Protein AF-A0A1A8WHI7-F1 (afdb_monomer)

Mean predicted aligned error: 16.62 Å

Secondary structure (DSSP, 8-state):
-HHHH--STTHHHHHHHHHHHHHHHHHHSHHHHHHHHHHHHHHHHHHHHHHHT-TT-TTTT---EEEEETHHHHHHHHHHH---SS----------SS---EEEEES--HHHHHHHH-THHHHH-PPPPTT-EEEEE--TT-TT---SHHHH-TT-S-PPPPPPPPBTTTTB---THHHHHHHHHHHHHHHHHHHHHHHHHHHHHHHHH-S--------SSHHHHHHHHHHHHHHHHHHHHHHHHHHHHHHHHHHHHHHTTS--

pLDDT: mean 72.86, std 22.66, range [24.12, 97.88]

Radius of gyration: 26.94 Å; Cα contacts (8 Å, |Δi|>4): 221; chains: 1; bounding box: 76×44×69 Å

Organism: NCBI:txid864141

Solvent-accessible surface area (backbone atoms only — not comparable to full-atom values): 15496 Å² total; per-residue (Å²): 111,72,83,78,74,54,60,79,80,62,40,67,60,51,46,51,49,46,69,60,49,40,60,52,51,45,48,49,35,42,74,48,22,53,53,52,50,54,50,52,51,51,51,51,43,52,51,52,51,51,46,44,66,37,90,84,50,79,42,58,85,55,84,35,73,48,76,14,56,32,69,44,24,39,53,52,46,24,46,73,67,63,47,72,60,52,63,64,95,72,87,81,76,60,80,69,90,61,78,60,40,31,38,40,25,34,38,21,40,39,42,61,35,36,55,71,63,38,55,64,26,59,72,75,32,48,81,75,68,86,78,45,50,78,42,87,46,67,53,97,82,43,92,56,34,51,77,53,60,60,35,48,41,43,87,54,89,84,70,78,79,84,82,84,76,58,32,86,90,74,74,38,81,71,70,61,57,67,60,47,49,52,48,50,49,47,51,50,50,50,53,47,51,49,50,50,50,50,50,53,47,45,60,52,46,53,68,64,62,68,80,67,85,87,85,87,88,84,92,82,66,67,71,63,56,56,51,53,53,54,51,53,53,48,53,51,51,53,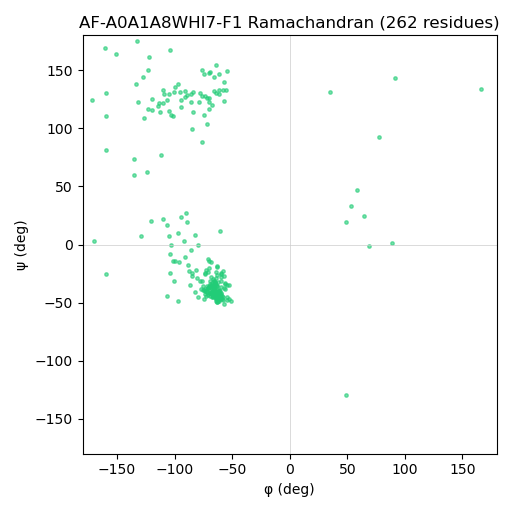50,54,48,51,52,55,49,51,50,51,55,50,51,52,54,51,50,59,60,62,63,73,74,76,78,136

InterPro domains:
  IPR004177 DDHD domain [PF02862] (96-218)
  IPR004177 DDHD domain [PS51043] (96-264)
  IPR004177 DDHD domain [SM01127] (96-257)
  IPR029058 Alpha/Beta hydrolase fold [SSF53474] (23-182)
  IPR058055 PA-PLA1 [PTHR23509] (4-214)

Nearest PDB structures (foldseek):
  3jx9-assembly1_B  TM=2.051E-01  e=1.389E+00  Exiguobacterium sibiricum 255-15

Foldseek 3Di:
DLVVPDDPVCSVVVVVCCVPVVVVVQLQPAVSVVVVLVVVLVVQQVVLVCQCPPPVNVCVPPAAEAEAEECRLQSVCCQVVVDDLHDYPDNDHHDRPDDHQEYEYELYLNQVSCCVPPVVLLPVADDDDPRYHYHQHYDPPSPRGDDRVCSRCVPDPDDDDDDQQADPPPSHRPPCCVVVVVVVVVVVVVVVVVVVVVVVVCVVVCVVVPPDDDDDDDDDDVVVVVVVVVVVVVVVVVVVVVVVVVVVVVVVVVVVVVVVPPDD

Structure (mmCIF, N/CA/C/O backbone):
data_AF-A0A1A8WHI7-F1
#
_entry.id   AF-A0A1A8WHI7-F1
#
loop_
_atom_site.group_PDB
_atom_site.id
_atom_site.type_symbol
_atom_site.label_atom_id
_atom_site.label_alt_id
_atom_site.label_comp_id
_atom_site.label_asym_id
_atom_site.label_entity_id
_atom_site.label_seq_id
_atom_site.pdbx_PDB_ins_code
_atom_site.Cartn_x
_atom_site.Cartn_y
_atom_site.Cartn_z
_atom_site.occupancy
_atom_site.B_iso_or_equiv
_atom_site.auth_seq_id
_atom_site.auth_comp_id
_atom_site.auth_asym_id
_atom_site.auth_atom_id
_atom_site.pdbx_PDB_model_num
ATOM 1 N N . VAL A 1 1 ? 19.023 20.499 5.357 1.00 54.59 1 VAL A N 1
ATOM 2 C CA . VAL A 1 1 ? 20.331 19.830 5.145 1.00 54.59 1 VAL A CA 1
ATOM 3 C C . VAL A 1 1 ? 20.659 19.698 3.660 1.00 54.59 1 VAL A C 1
ATOM 5 O O . VAL A 1 1 ? 21.638 20.299 3.253 1.00 54.59 1 VAL A O 1
ATOM 8 N N . PHE A 1 2 ? 19.822 19.058 2.831 1.00 48.16 2 PHE A N 1
ATOM 9 C CA . PHE A 1 2 ? 20.085 18.848 1.390 1.00 48.16 2 PHE A CA 1
ATOM 10 C C . PHE A 1 2 ? 20.397 20.106 0.554 1.00 48.16 2 PHE A C 1
ATOM 12 O O . PHE A 1 2 ? 21.267 20.061 -0.308 1.00 48.16 2 PHE A O 1
ATOM 19 N N . ASN A 1 3 ? 19.784 21.256 0.853 1.00 53.19 3 ASN A N 1
ATOM 20 C CA . ASN A 1 3 ? 20.113 22.520 0.172 1.00 53.19 3 ASN A CA 1
ATOM 21 C C . ASN A 1 3 ? 21.515 23.064 0.509 1.00 53.19 3 ASN A C 1
ATOM 23 O O . ASN A 1 3 ? 21.995 23.943 -0.189 1.00 53.19 3 ASN A O 1
ATOM 27 N N . ARG A 1 4 ? 22.166 22.569 1.572 1.00 55.44 4 ARG A N 1
ATOM 28 C CA . ARG A 1 4 ? 23.510 23.002 1.999 1.00 55.44 4 ARG A CA 1
ATOM 29 C C . ARG A 1 4 ? 24.637 22.095 1.492 1.00 55.44 4 ARG A C 1
ATOM 31 O O . ARG A 1 4 ? 25.788 22.492 1.562 1.00 55.44 4 ARG A O 1
ATOM 38 N N . ILE A 1 5 ? 24.309 20.895 1.008 1.00 64.12 5 ILE A N 1
ATOM 39 C CA . ILE A 1 5 ? 25.267 19.913 0.460 1.00 64.12 5 ILE A CA 1
ATOM 40 C C . ILE A 1 5 ? 25.242 19.846 -1.072 1.00 64.12 5 ILE A C 1
ATOM 42 O O . ILE A 1 5 ? 26.096 19.203 -1.672 1.00 64.12 5 ILE A O 1
ATOM 46 N N . ASN A 1 6 ? 24.285 20.511 -1.723 1.00 52.25 6 ASN A N 1
ATOM 47 C CA . ASN A 1 6 ? 24.230 20.575 -3.178 1.00 52.25 6 ASN A CA 1
ATOM 48 C C . ASN A 1 6 ? 25.106 21.713 -3.711 1.00 52.25 6 ASN A C 1
ATOM 50 O O . ASN A 1 6 ? 24.865 22.878 -3.413 1.00 52.25 6 ASN A O 1
ATOM 54 N N . ILE A 1 7 ? 26.063 21.372 -4.575 1.00 59.53 7 ILE A N 1
ATOM 55 C CA . ILE A 1 7 ? 26.687 22.336 -5.488 1.00 59.53 7 ILE A CA 1
ATOM 56 C C . ILE A 1 7 ? 25.662 22.773 -6.553 1.00 59.53 7 ILE A C 1
ATOM 58 O O . ILE A 1 7 ? 24.788 21.987 -6.933 1.00 59.53 7 ILE A O 1
ATOM 62 N N . ASN A 1 8 ? 25.755 24.015 -7.037 1.00 61.31 8 ASN A N 1
ATOM 63 C CA . ASN A 1 8 ? 24.739 24.629 -7.910 1.00 61.31 8 ASN A CA 1
ATOM 64 C C . ASN A 1 8 ? 24.577 23.919 -9.271 1.00 61.31 8 ASN A C 1
ATOM 66 O O . ASN A 1 8 ? 23.503 23.940 -9.870 1.00 61.31 8 ASN A O 1
ATOM 70 N N . THR A 1 9 ? 25.618 23.243 -9.754 1.00 60.25 9 THR A N 1
ATOM 71 C CA . THR A 1 9 ? 25.630 22.566 -11.057 1.00 60.25 9 THR A CA 1
ATOM 72 C C . THR A 1 9 ? 24.715 21.340 -11.059 1.00 60.25 9 THR A C 1
ATOM 74 O O . THR A 1 9 ? 25.000 20.390 -10.342 1.00 60.25 9 THR A O 1
ATOM 77 N N . MET A 1 10 ? 23.649 21.305 -11.868 1.00 63.31 10 MET A N 1
ATOM 78 C CA . MET A 1 10 ? 22.612 20.245 -11.861 1.00 63.31 10 MET A CA 1
ATOM 79 C C . MET A 1 10 ? 21.787 20.151 -10.560 1.00 63.31 10 MET A C 1
ATOM 81 O O . MET A 1 10 ? 21.245 19.089 -10.241 1.00 63.31 10 MET A O 1
ATOM 85 N N . ALA A 1 11 ? 21.678 21.240 -9.792 1.00 66.12 11 ALA A N 1
ATOM 86 C CA . ALA A 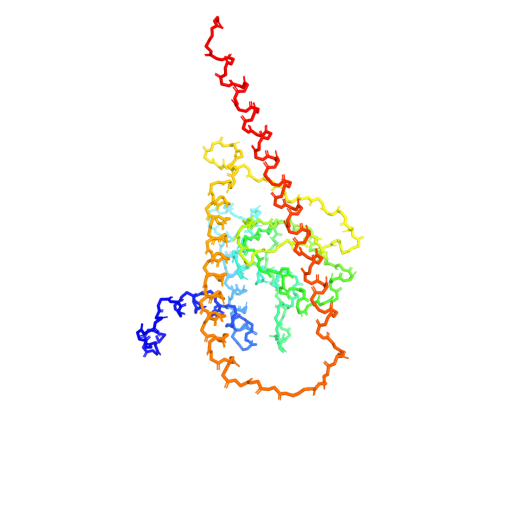1 11 ? 20.914 21.247 -8.543 1.00 66.12 11 ALA A CA 1
ATOM 87 C C . ALA A 1 11 ? 19.441 20.841 -8.741 1.00 66.12 11 ALA A C 1
ATOM 89 O O . ALA A 1 11 ? 18.905 20.106 -7.918 1.00 66.12 11 ALA A O 1
ATOM 90 N N . GLU A 1 12 ? 18.804 21.245 -9.844 1.00 60.31 12 GLU A N 1
ATOM 91 C CA . GLU A 1 12 ? 17.411 20.886 -10.154 1.00 60.31 12 GLU A CA 1
ATOM 92 C C . GLU A 1 12 ? 17.245 19.400 -10.484 1.00 60.31 12 GLU A C 1
ATOM 94 O O . GLU A 1 12 ? 16.367 18.742 -9.930 1.00 60.31 12 GLU A O 1
ATOM 99 N N . THR A 1 13 ? 18.134 18.831 -11.301 1.00 59.56 13 THR A N 1
ATOM 100 C CA . THR A 1 13 ? 18.126 17.396 -11.614 1.00 59.56 13 THR A CA 1
ATOM 101 C C . THR A 1 13 ? 18.393 16.555 -10.367 1.00 59.56 13 THR A C 1
ATOM 103 O O . THR A 1 13 ? 17.664 15.600 -10.108 1.00 59.56 13 THR A O 1
ATOM 106 N N . ARG A 1 14 ? 19.375 16.933 -9.533 1.00 65.88 14 ARG A N 1
ATOM 107 C CA . ARG A 1 14 ? 19.614 16.262 -8.243 1.00 65.88 14 ARG A CA 1
ATOM 108 C C . ARG A 1 14 ? 18.448 16.427 -7.286 1.00 65.88 14 ARG A C 1
ATOM 110 O O . ARG A 1 14 ? 18.154 15.503 -6.541 1.00 65.88 14 ARG A O 1
ATOM 117 N N . LYS A 1 15 ? 17.769 17.572 -7.301 1.00 61.69 15 LYS A N 1
ATOM 118 C CA . LYS A 1 15 ? 16.565 17.785 -6.502 1.00 61.69 15 LYS A CA 1
ATOM 119 C C . LYS A 1 15 ? 15.447 16.845 -6.946 1.00 61.69 15 LYS A C 1
ATOM 121 O O . LYS A 1 15 ? 14.849 16.231 -6.080 1.00 61.69 15 LYS A O 1
ATOM 126 N N . ILE A 1 16 ? 15.214 16.662 -8.247 1.00 60.28 16 ILE A N 1
ATOM 127 C CA . ILE A 1 16 ? 14.216 15.709 -8.766 1.00 60.28 16 ILE A CA 1
ATOM 128 C C . ILE A 1 16 ? 14.587 14.270 -8.385 1.00 60.28 16 ILE A C 1
ATOM 130 O O . ILE A 1 16 ? 13.771 13.568 -7.797 1.00 60.28 16 ILE A O 1
ATOM 134 N N . VAL A 1 17 ? 15.834 13.852 -8.630 1.00 61.03 17 VAL A N 1
ATOM 135 C CA . VAL A 1 17 ? 16.303 12.504 -8.265 1.00 61.03 17 VAL A CA 1
ATOM 136 C C . VAL A 1 17 ? 16.197 12.278 -6.756 1.00 61.03 17 VAL A C 1
ATOM 138 O O . VAL A 1 17 ? 15.692 11.246 -6.336 1.00 61.03 17 VAL A O 1
ATOM 141 N N . ASN A 1 18 ? 16.588 13.245 -5.928 1.00 60.81 18 ASN A N 1
ATOM 142 C CA . ASN A 1 18 ? 16.479 13.124 -4.474 1.00 60.81 18 ASN A CA 1
ATOM 143 C C . ASN A 1 18 ? 15.025 13.147 -3.986 1.00 60.81 18 ASN A C 1
ATOM 145 O O . ASN A 1 18 ? 14.715 12.445 -3.032 1.00 60.81 18 ASN A O 1
ATOM 149 N N . LEU A 1 19 ? 14.141 13.922 -4.621 1.00 60.66 19 LEU A N 1
ATOM 150 C CA . LEU A 1 19 ? 12.718 13.970 -4.270 1.00 60.66 19 LEU A CA 1
ATOM 151 C C . LEU A 1 19 ? 11.989 12.670 -4.627 1.00 60.66 19 LEU A C 1
ATOM 153 O O . LEU A 1 19 ? 11.039 12.319 -3.947 1.00 60.66 19 LEU A O 1
ATOM 157 N N . SER A 1 20 ? 12.403 11.962 -5.682 1.00 60.28 20 SER A N 1
ATOM 158 C CA . SER A 1 20 ? 11.737 10.724 -6.119 1.00 60.28 20 SER A CA 1
ATOM 159 C C . SER A 1 20 ? 12.425 9.459 -5.599 1.00 60.28 20 SER A C 1
ATOM 161 O O . SER A 1 20 ? 11.773 8.565 -5.068 1.00 60.28 20 SER A O 1
ATOM 163 N N . ALA A 1 21 ? 13.748 9.365 -5.741 1.00 67.00 21 ALA A N 1
ATOM 164 C CA . ALA A 1 21 ? 14.521 8.194 -5.334 1.00 67.00 21 ALA A CA 1
ATOM 165 C C . ALA A 1 21 ? 14.895 8.226 -3.847 1.00 67.00 21 ALA A C 1
ATOM 167 O O . ALA A 1 21 ? 15.051 7.167 -3.244 1.00 67.00 21 ALA A O 1
ATOM 168 N N . GLY A 1 22 ? 15.017 9.412 -3.240 1.00 74.94 22 GLY A N 1
ATOM 169 C CA . GLY A 1 22 ? 15.384 9.547 -1.828 1.00 74.94 22 GLY A CA 1
ATOM 170 C C . GLY A 1 22 ? 14.372 8.894 -0.890 1.00 74.94 22 GLY A C 1
ATOM 171 O O . GLY A 1 22 ? 14.775 8.188 0.031 1.00 74.94 22 GLY A O 1
ATOM 172 N N . ASP A 1 23 ? 13.076 9.046 -1.165 1.00 80.00 23 ASP A N 1
ATOM 173 C CA . ASP A 1 23 ? 12.011 8.426 -0.368 1.00 80.00 23 ASP A CA 1
ATOM 174 C C . ASP A 1 23 ? 12.078 6.894 -0.428 1.00 80.00 23 ASP A C 1
ATOM 176 O O . ASP A 1 23 ? 12.005 6.222 0.603 1.00 80.00 23 ASP A O 1
ATOM 180 N N . ILE A 1 24 ? 12.297 6.339 -1.625 1.00 83.00 24 ILE A N 1
ATOM 181 C CA . ILE A 1 24 ? 12.459 4.895 -1.831 1.00 83.00 24 ILE A CA 1
ATOM 182 C C . ILE A 1 24 ? 13.712 4.397 -1.107 1.00 83.00 24 ILE A C 1
ATOM 184 O O . ILE A 1 24 ? 13.637 3.425 -0.364 1.00 83.00 24 ILE A O 1
ATOM 188 N N . ILE A 1 25 ? 14.854 5.071 -1.269 1.00 83.81 25 ILE A N 1
ATOM 189 C CA . ILE A 1 25 ? 16.113 4.682 -0.617 1.00 83.81 25 ILE A CA 1
ATOM 190 C C . ILE A 1 25 ? 15.959 4.696 0.909 1.00 83.81 25 ILE A C 1
ATOM 192 O O . ILE A 1 25 ? 16.350 3.735 1.572 1.00 83.81 25 ILE A O 1
ATOM 196 N N . CYS A 1 26 ? 15.357 5.747 1.470 1.00 85.44 26 CYS A N 1
ATOM 197 C CA . CYS A 1 26 ? 15.104 5.849 2.907 1.00 85.44 26 CYS A CA 1
ATOM 198 C C . CYS A 1 26 ? 14.189 4.727 3.409 1.00 85.44 26 CYS A C 1
ATOM 200 O O . CYS A 1 26 ? 14.457 4.142 4.454 1.00 85.44 26 CYS A O 1
ATOM 202 N N . PHE A 1 27 ? 13.132 4.399 2.669 1.00 89.56 27 PHE A N 1
ATOM 203 C CA . PHE A 1 27 ? 12.231 3.310 3.035 1.00 89.56 27 PHE A CA 1
ATOM 204 C C . PHE A 1 27 ? 12.884 1.929 2.936 1.00 89.56 27 PHE A C 1
ATOM 206 O O . PHE A 1 27 ? 12.687 1.091 3.814 1.00 89.56 27 PHE A O 1
ATOM 213 N N . LEU A 1 28 ? 13.670 1.682 1.888 1.00 88.75 28 LEU A N 1
ATOM 214 C CA . LEU A 1 28 ? 14.349 0.402 1.687 1.00 88.75 28 LEU A CA 1
ATOM 215 C C . LEU A 1 28 ? 15.515 0.195 2.661 1.00 88.75 28 LEU A C 1
ATOM 217 O O . LEU A 1 28 ? 15.898 -0.945 2.918 1.00 88.75 28 LEU A O 1
ATOM 221 N N . HIS A 1 29 ? 16.070 1.269 3.228 1.00 89.81 29 HIS A N 1
ATOM 222 C CA . HIS A 1 29 ? 17.116 1.175 4.238 1.00 89.81 29 HIS A CA 1
ATOM 223 C C . HIS A 1 29 ? 16.563 0.563 5.544 1.00 89.81 29 HIS A C 1
ATOM 225 O O . HIS A 1 29 ? 15.716 1.196 6.178 1.00 89.81 29 HIS A O 1
ATOM 231 N N . PRO A 1 30 ? 17.080 -0.580 6.046 1.00 88.94 30 PRO A N 1
ATOM 232 C CA . PRO A 1 30 ? 16.452 -1.348 7.134 1.00 88.94 30 PRO A CA 1
ATOM 233 C C . PRO A 1 30 ? 16.097 -0.523 8.378 1.00 88.94 30 PRO A C 1
ATOM 235 O O . PRO A 1 30 ? 14.955 -0.523 8.831 1.00 88.94 30 PRO A O 1
ATOM 238 N N . ARG A 1 31 ? 17.053 0.277 8.875 1.00 88.25 31 ARG A N 1
ATOM 239 C CA . ARG A 1 31 ? 16.864 1.120 10.069 1.00 88.25 31 ARG A CA 1
ATOM 240 C C . ARG A 1 31 ? 15.789 2.197 9.897 1.00 88.25 31 ARG A C 1
ATOM 242 O O . ARG A 1 31 ? 15.039 2.465 10.831 1.00 88.25 31 ARG A O 1
ATOM 249 N N . TYR A 1 32 ? 15.753 2.850 8.737 1.00 90.56 32 TYR A N 1
ATOM 250 C CA . TYR A 1 32 ? 14.829 3.955 8.487 1.00 90.56 32 TYR A CA 1
ATOM 251 C C . TYR A 1 32 ? 13.459 3.421 8.087 1.00 90.56 32 TYR A C 1
ATOM 253 O O . TYR A 1 32 ? 12.461 3.897 8.614 1.00 90.56 32 TYR A O 1
ATOM 261 N N . GLY A 1 33 ? 13.411 2.383 7.252 1.00 92.88 33 GLY A N 1
ATOM 262 C CA . GLY A 1 33 ? 12.187 1.675 6.904 1.00 92.88 33 GLY A CA 1
ATOM 263 C C . GLY A 1 33 ? 11.440 1.167 8.133 1.00 92.88 33 GLY A C 1
ATOM 264 O O . GLY A 1 33 ? 10.251 1.438 8.264 1.00 92.88 33 GLY A O 1
ATOM 265 N N . ASP A 1 34 ? 12.127 0.512 9.077 1.00 93.88 34 ASP A N 1
ATOM 266 C CA . ASP A 1 34 ? 11.488 0.006 10.302 1.00 93.88 34 ASP A CA 1
ATOM 267 C C . ASP A 1 34 ? 10.919 1.139 11.156 1.00 93.88 34 ASP A C 1
ATOM 269 O O . ASP A 1 34 ? 9.795 1.047 11.653 1.00 93.88 34 ASP A O 1
ATOM 273 N N . TYR A 1 35 ? 11.677 2.228 11.286 1.00 94.44 35 TYR A N 1
ATOM 274 C CA . TYR A 1 35 ? 11.231 3.416 12.001 1.00 94.44 35 TYR A CA 1
ATOM 275 C C . TYR A 1 35 ? 10.000 4.050 11.337 1.00 94.44 35 TYR A C 1
ATOM 277 O O . TYR A 1 35 ? 9.023 4.353 12.020 1.00 94.44 35 TYR A O 1
ATOM 285 N N . ILE A 1 36 ? 10.014 4.222 10.012 1.00 94.88 36 ILE A N 1
ATOM 286 C CA . ILE A 1 36 ? 8.894 4.791 9.248 1.00 94.88 36 ILE A CA 1
ATOM 287 C C . ILE A 1 36 ? 7.649 3.917 9.407 1.00 94.88 36 ILE A C 1
ATOM 289 O O . ILE A 1 36 ? 6.580 4.428 9.733 1.00 94.88 36 ILE A O 1
ATOM 293 N N . MET A 1 37 ? 7.790 2.603 9.234 1.00 96.31 37 MET A N 1
ATOM 294 C CA . MET A 1 37 ? 6.670 1.667 9.302 1.00 96.31 37 MET A CA 1
ATOM 295 C C . MET A 1 37 ? 6.040 1.598 10.692 1.00 96.31 37 MET A C 1
ATOM 297 O O . MET A 1 37 ? 4.816 1.565 10.802 1.00 96.31 37 MET A O 1
ATOM 301 N N . LEU A 1 38 ? 6.849 1.617 11.758 1.00 95.94 38 LEU A N 1
ATOM 302 C CA . LEU A 1 38 ? 6.343 1.631 13.131 1.00 95.94 38 LEU A CA 1
ATOM 303 C C . LEU A 1 38 ? 5.533 2.901 13.426 1.00 95.94 38 LEU A C 1
ATOM 305 O O . LEU A 1 38 ? 4.443 2.814 13.990 1.00 95.94 38 LEU A O 1
ATOM 309 N N . ASN A 1 39 ? 6.043 4.071 13.032 1.00 96.81 39 ASN A N 1
ATOM 310 C CA . ASN A 1 39 ? 5.331 5.333 13.239 1.00 96.81 39 ASN A CA 1
ATOM 311 C C . ASN A 1 39 ? 4.048 5.394 12.405 1.00 96.81 39 ASN A C 1
ATOM 313 O O . ASN A 1 39 ? 2.992 5.700 12.949 1.00 96.81 39 ASN A O 1
ATOM 317 N N . LEU A 1 40 ? 4.110 5.003 11.129 1.00 97.06 40 LEU A N 1
ATOM 318 C CA . LEU A 1 40 ? 2.935 4.952 10.259 1.00 97.06 40 LEU A CA 1
ATOM 319 C C . LEU A 1 40 ? 1.842 4.039 10.828 1.00 97.06 40 LEU A C 1
ATOM 321 O O . LEU A 1 40 ? 0.671 4.411 10.854 1.00 97.06 40 LEU A O 1
ATOM 325 N N . TYR A 1 41 ? 2.217 2.853 11.305 1.00 97.38 41 TYR A N 1
ATOM 326 C CA . TYR A 1 41 ? 1.294 1.926 11.953 1.00 97.38 41 TYR A CA 1
ATOM 327 C C . TYR A 1 41 ? 0.618 2.541 13.188 1.00 97.38 41 TYR A C 1
ATOM 329 O O . TYR A 1 41 ? -0.605 2.457 13.333 1.00 97.38 41 TYR A O 1
ATOM 337 N N . ASN A 1 42 ? 1.400 3.187 14.057 1.00 97.50 42 ASN A N 1
ATOM 338 C CA . ASN A 1 42 ? 0.882 3.839 15.258 1.00 97.50 42 ASN A CA 1
ATOM 339 C C . ASN A 1 42 ? -0.074 4.987 14.911 1.00 97.50 42 ASN A C 1
ATOM 341 O O . ASN A 1 42 ? -1.145 5.090 15.512 1.00 97.50 42 ASN A O 1
ATOM 345 N N . ASP A 1 43 ? 0.277 5.804 13.917 1.00 97.62 43 ASP A N 1
ATOM 346 C CA . ASP A 1 43 ? -0.548 6.921 13.458 1.00 97.62 43 ASP A CA 1
ATOM 347 C C . ASP A 1 43 ? -1.873 6.433 12.867 1.00 97.62 43 ASP A C 1
ATOM 349 O O . ASP A 1 43 ? -2.931 6.943 13.240 1.00 97.62 43 ASP A O 1
ATOM 353 N N . ILE A 1 44 ? -1.849 5.389 12.028 1.00 97.44 44 ILE A N 1
ATOM 354 C CA . ILE A 1 44 ? -3.072 4.779 11.485 1.00 97.44 44 ILE A CA 1
ATOM 355 C C . ILE A 1 44 ? -3.977 4.310 12.627 1.00 97.44 44 ILE A C 1
ATOM 357 O O . ILE A 1 44 ? -5.152 4.674 12.664 1.00 97.44 44 ILE A O 1
ATOM 361 N N . ASN A 1 45 ? -3.452 3.543 13.586 1.00 97.12 45 ASN A N 1
ATOM 362 C CA . ASN A 1 45 ? -4.255 3.041 14.702 1.00 97.12 45 ASN A CA 1
ATOM 363 C C . ASN A 1 45 ? -4.829 4.172 15.565 1.00 97.12 45 ASN A C 1
ATOM 365 O O . ASN A 1 45 ? -6.006 4.122 15.925 1.00 97.12 45 ASN A O 1
ATOM 369 N N . LYS A 1 46 ? -4.035 5.211 15.845 1.00 97.31 46 LYS A N 1
ATOM 370 C CA . LYS A 1 46 ? -4.479 6.390 16.597 1.00 97.31 46 LYS A CA 1
ATOM 371 C C . LYS A 1 46 ? -5.601 7.134 15.873 1.00 97.31 46 LYS A C 1
ATOM 373 O O . LYS A 1 46 ? -6.590 7.512 16.498 1.00 97.31 46 LYS A O 1
ATOM 378 N N . THR A 1 47 ? -5.480 7.331 14.561 1.00 96.06 47 THR A N 1
ATOM 379 C CA . THR A 1 47 ? -6.521 7.981 13.756 1.00 96.06 47 THR A CA 1
ATOM 380 C C . THR A 1 47 ? -7.792 7.142 13.701 1.00 96.06 47 THR A C 1
ATOM 382 O O . THR A 1 47 ? -8.881 7.686 13.866 1.00 96.06 47 THR A O 1
ATOM 385 N N . LEU A 1 48 ? -7.680 5.825 13.510 1.00 95.50 48 LEU A N 1
ATOM 386 C CA . LEU A 1 48 ? -8.839 4.932 13.485 1.00 95.50 48 LEU A CA 1
ATOM 387 C C . LEU A 1 48 ? -9.581 4.933 14.822 1.00 95.50 48 LEU A C 1
ATOM 389 O O . LEU A 1 48 ? -10.804 5.030 14.839 1.00 95.50 48 LEU A O 1
ATOM 393 N N . GLU A 1 49 ? -8.851 4.879 15.932 1.00 95.12 49 GLU A N 1
ATOM 394 C CA . GLU A 1 49 ? -9.421 4.935 17.277 1.00 95.12 49 GLU A CA 1
ATOM 395 C C . GLU A 1 49 ? -10.101 6.279 17.553 1.00 95.12 49 GLU A C 1
ATOM 397 O O . GLU A 1 49 ? -11.240 6.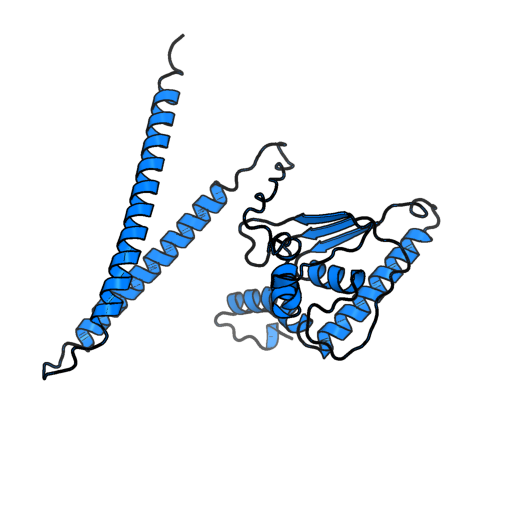299 18.010 1.00 95.12 49 GLU A O 1
ATOM 402 N N . SER A 1 50 ? -9.451 7.389 17.192 1.00 94.69 50 SER A N 1
ATOM 403 C CA . SER A 1 50 ? -10.031 8.733 17.298 1.00 94.69 50 SER A CA 1
ATOM 404 C C . SER A 1 50 ? -11.336 8.852 16.507 1.00 94.69 50 SER A C 1
ATOM 406 O O . SER A 1 50 ? -12.352 9.276 17.048 1.00 94.69 50 SER A O 1
ATOM 408 N N . LEU A 1 51 ? -11.353 8.384 15.253 1.00 94.50 51 LEU A N 1
ATOM 409 C CA . LEU A 1 51 ? -12.563 8.394 14.431 1.00 94.50 51 LEU A CA 1
ATOM 410 C C . LEU A 1 51 ? -13.662 7.517 15.039 1.00 94.50 51 LEU A C 1
ATOM 412 O O . LEU A 1 51 ? -14.811 7.937 15.112 1.00 94.50 51 LEU A O 1
ATOM 416 N N . LYS A 1 52 ? -13.340 6.300 15.491 1.00 93.81 52 LYS A N 1
ATOM 417 C CA . LYS A 1 52 ? -14.335 5.374 16.058 1.00 93.81 52 LYS A CA 1
ATOM 418 C C . LYS A 1 52 ? -14.929 5.858 17.381 1.00 93.81 52 LYS A C 1
ATOM 420 O O . LYS A 1 52 ? -16.091 5.545 17.644 1.00 93.81 52 LYS A O 1
ATOM 425 N N . ASN A 1 53 ? -14.160 6.622 18.152 1.00 93.94 53 ASN A N 1
ATOM 426 C CA . ASN A 1 53 ? -14.555 7.194 19.439 1.00 93.94 53 ASN A CA 1
ATOM 427 C C . ASN A 1 53 ? -15.045 8.648 19.337 1.00 93.94 53 ASN A C 1
ATOM 429 O O . ASN A 1 53 ? -15.228 9.292 20.366 1.00 93.94 53 ASN A O 1
ATOM 433 N N . ASP A 1 54 ? -15.249 9.166 18.124 1.00 94.56 54 ASP A N 1
ATOM 434 C CA . ASP A 1 54 ? -15.750 10.521 17.900 1.00 94.56 54 ASP A CA 1
ATOM 435 C C . ASP A 1 54 ? -17.089 10.752 18.625 1.00 94.56 54 ASP A C 1
ATOM 437 O O . ASP A 1 54 ? -18.011 9.935 18.526 1.00 94.56 54 ASP A O 1
ATOM 441 N N . GLU A 1 55 ? -17.204 11.879 19.335 1.00 93.44 55 GLU A N 1
ATOM 442 C CA . GLU A 1 55 ? -18.347 12.202 20.203 1.00 93.44 55 GLU A CA 1
ATOM 443 C C . GLU A 1 55 ? -19.682 12.239 19.449 1.00 93.44 55 GLU A C 1
ATOM 445 O O . GLU A 1 55 ? -20.728 11.924 20.017 1.00 93.44 55 GLU A O 1
ATOM 450 N N . SER A 1 56 ? -19.664 12.560 18.150 1.00 93.31 56 SER A N 1
ATOM 451 C CA . SER A 1 56 ? -20.878 12.562 17.327 1.00 93.31 56 SER A CA 1
ATOM 452 C C . SER A 1 56 ? -21.421 11.155 17.051 1.00 93.31 56 SER A C 1
ATOM 454 O O . SER A 1 56 ? -22.533 11.006 16.543 1.00 93.31 56 SER A O 1
ATOM 456 N N . GLY A 1 57 ? -20.629 10.106 17.307 1.00 91.75 57 GLY A N 1
ATOM 457 C CA . GLY A 1 57 ? -20.958 8.711 17.009 1.00 91.75 57 GLY A CA 1
ATOM 458 C C . GLY A 1 57 ? -21.011 8.377 15.513 1.00 91.75 57 GLY A C 1
ATOM 459 O O . GLY A 1 57 ? -21.214 7.215 15.146 1.00 91.75 57 GLY A O 1
ATOM 460 N N . ARG A 1 58 ? -20.786 9.361 14.629 1.00 92.44 58 ARG A N 1
ATOM 461 C CA . ARG A 1 58 ? -20.960 9.253 13.172 1.00 92.44 58 ARG A CA 1
ATOM 462 C C . ARG A 1 58 ? -20.158 8.117 12.542 1.00 92.44 58 ARG A C 1
ATOM 464 O O . ARG A 1 58 ? -20.600 7.516 11.563 1.00 92.44 58 ARG A O 1
ATOM 471 N N . PHE A 1 59 ? -18.975 7.824 13.074 1.00 93.88 59 PHE A N 1
ATOM 472 C CA . PHE A 1 59 ? -18.046 6.866 12.473 1.00 93.88 59 PHE A CA 1
ATOM 473 C C . PHE A 1 59 ? -18.010 5.505 13.180 1.00 93.88 59 PHE A C 1
ATOM 475 O O . PHE A 1 59 ? -17.311 4.601 12.718 1.00 93.88 59 PHE A O 1
ATOM 482 N N . LYS A 1 60 ? -18.790 5.294 14.247 1.00 91.94 60 LYS A N 1
ATOM 483 C CA . LYS A 1 60 ? -18.765 4.050 15.039 1.00 91.94 60 LYS A CA 1
ATOM 484 C C . LYS A 1 60 ? -18.932 2.798 14.166 1.00 91.94 60 LYS A C 1
ATOM 486 O O . LYS A 1 60 ? -18.113 1.880 14.208 1.00 91.94 60 LYS A O 1
ATOM 491 N N . HIS A 1 61 ? -19.910 2.824 13.259 1.00 93.44 61 HIS A N 1
ATOM 492 C CA . HIS A 1 61 ? -20.212 1.732 12.322 1.00 93.44 61 HIS A CA 1
ATOM 493 C C . HIS A 1 61 ? -19.797 2.024 10.869 1.00 93.44 61 HIS A C 1
ATOM 495 O O . HIS A 1 61 ? -20.255 1.352 9.946 1.00 93.44 61 HIS A O 1
ATOM 501 N N . SER A 1 62 ? -18.936 3.022 10.637 1.00 94.50 62 SER A N 1
ATOM 502 C CA . SER A 1 62 ? -18.461 3.333 9.286 1.00 94.50 62 SER A CA 1
ATOM 503 C C . SER A 1 62 ? -17.517 2.258 8.745 1.00 94.50 62 SER A C 1
ATOM 505 O O . SER A 1 62 ? -16.735 1.657 9.492 1.00 94.50 62 SER A O 1
ATOM 507 N N . LYS A 1 63 ? -17.572 2.060 7.424 1.00 95.81 63 LYS A N 1
ATOM 508 C CA . LYS A 1 63 ? -16.567 1.290 6.688 1.00 95.81 63 LYS A CA 1
ATOM 509 C C . LYS A 1 63 ? -15.284 2.096 6.551 1.00 95.81 63 LYS A C 1
ATOM 511 O O . LYS A 1 63 ? -15.345 3.317 6.396 1.00 95.81 63 LYS A O 1
ATOM 516 N N . ILE A 1 64 ? -14.144 1.416 6.566 1.00 96.19 64 ILE A N 1
ATOM 517 C CA . ILE A 1 64 ? -12.832 2.062 6.498 1.00 96.19 64 ILE A CA 1
ATOM 518 C C . ILE A 1 64 ? -12.185 1.796 5.141 1.00 96.19 64 ILE A C 1
ATOM 520 O O . ILE A 1 64 ? -12.085 0.658 4.680 1.00 96.19 64 ILE A O 1
ATOM 524 N N . CYS A 1 65 ? -11.728 2.876 4.514 1.00 96.50 65 CYS A N 1
ATOM 525 C CA . CYS A 1 65 ? -10.996 2.859 3.260 1.00 96.50 65 CYS A CA 1
ATOM 526 C C . CYS A 1 65 ? -9.575 3.361 3.503 1.00 96.50 65 CYS A C 1
ATOM 528 O O . CYS A 1 65 ? -9.391 4.511 3.900 1.00 96.50 65 CYS A O 1
ATOM 530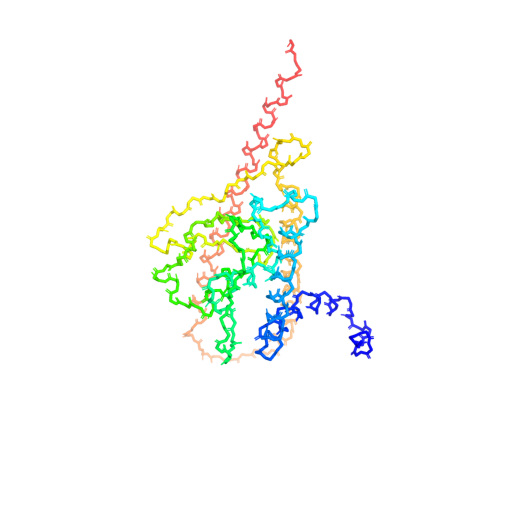 N N . LEU A 1 66 ? -8.584 2.513 3.238 1.00 96.75 66 LEU A N 1
ATOM 531 C CA . LEU A 1 66 ? -7.179 2.895 3.245 1.00 96.75 66 LEU A CA 1
ATOM 532 C C . LEU A 1 66 ? -6.744 3.242 1.819 1.00 96.75 66 LEU A C 1
ATOM 534 O O . LEU A 1 66 ? -7.001 2.489 0.880 1.00 96.75 66 LEU A O 1
ATOM 538 N N . LEU A 1 67 ? -6.090 4.388 1.658 1.00 97.44 67 LEU A N 1
ATOM 539 C CA . LEU A 1 67 ? -5.590 4.865 0.374 1.00 97.44 67 LEU A CA 1
ATOM 540 C C . LEU A 1 67 ? -4.073 5.015 0.459 1.00 97.44 67 LEU A C 1
ATOM 542 O O . LEU A 1 67 ? -3.565 5.828 1.226 1.00 97.44 67 LEU A O 1
ATOM 546 N N . GLY A 1 68 ? -3.359 4.219 -0.329 1.00 96.12 68 GLY A N 1
ATOM 547 C CA . GLY A 1 68 ? -1.912 4.282 -0.461 1.00 96.12 68 GLY A CA 1
ATOM 548 C C . GLY A 1 68 ? -1.526 4.922 -1.787 1.00 96.12 68 GLY A C 1
ATOM 549 O O . GLY A 1 68 ? -1.789 4.356 -2.845 1.00 96.12 68 GLY A O 1
ATOM 550 N N . TYR A 1 69 ? -0.887 6.087 -1.738 1.00 94.12 69 TYR A N 1
ATOM 551 C CA . TYR A 1 69 ? -0.341 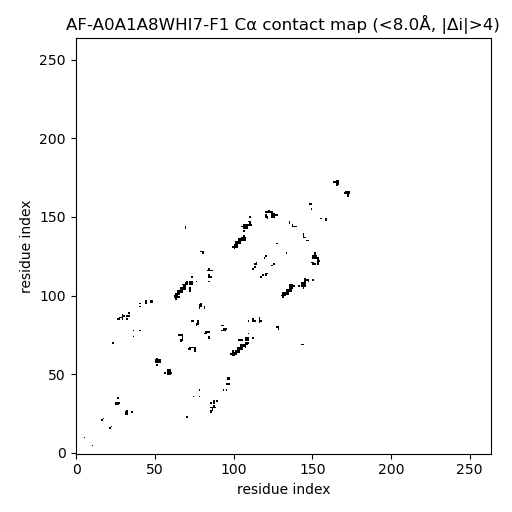6.761 -2.916 1.00 94.12 69 TYR A CA 1
ATOM 552 C C . TYR A 1 69 ? 1.161 6.510 -3.028 1.00 94.12 69 TYR A C 1
ATOM 554 O O . TYR A 1 69 ? 1.874 6.625 -2.028 1.00 94.12 69 TYR A O 1
ATOM 562 N N . SER A 1 70 ? 1.641 6.192 -4.234 1.00 92.38 70 SER A N 1
ATOM 563 C CA . SER A 1 70 ? 3.052 5.897 -4.494 1.00 92.38 70 SER A CA 1
ATOM 564 C C . SER A 1 70 ? 3.575 4.879 -3.471 1.00 92.38 70 SER A C 1
ATOM 566 O O . SER A 1 70 ? 2.917 3.868 -3.223 1.00 92.38 70 SER A O 1
ATOM 568 N N . LEU A 1 71 ? 4.697 5.135 -2.806 1.00 93.12 71 LEU A N 1
ATOM 569 C CA . LEU A 1 71 ? 5.281 4.251 -1.798 1.00 93.12 71 LEU A CA 1
ATOM 570 C C . LEU A 1 71 ? 4.346 3.917 -0.620 1.00 93.12 71 LEU A C 1
ATOM 572 O O . LEU A 1 71 ? 4.428 2.823 -0.063 1.00 93.12 71 LEU A O 1
ATOM 576 N N . GLY A 1 72 ? 3.394 4.796 -0.293 1.00 95.44 72 GLY A N 1
ATOM 577 C CA . GLY A 1 72 ? 2.390 4.543 0.743 1.00 95.44 72 GLY A CA 1
ATOM 578 C C . GLY A 1 72 ? 1.517 3.318 0.455 1.00 95.44 72 GLY A C 1
ATOM 579 O O . GLY A 1 72 ? 1.016 2.688 1.379 1.00 95.44 72 GLY A O 1
ATOM 580 N N . SER A 1 73 ? 1.377 2.922 -0.814 1.00 95.62 73 SER A N 1
ATOM 581 C CA . SER A 1 73 ? 0.707 1.668 -1.186 1.00 95.62 73 SER A CA 1
ATOM 582 C C . SER A 1 73 ? 1.484 0.423 -0.748 1.00 95.62 73 SER A C 1
ATOM 584 O O . SER A 1 73 ? 0.880 -0.537 -0.274 1.00 95.62 73 SER A O 1
ATOM 586 N N . ALA A 1 74 ? 2.816 0.458 -0.834 1.00 95.25 74 ALA A N 1
ATOM 587 C CA . ALA A 1 74 ? 3.679 -0.627 -0.385 1.00 95.25 74 ALA A CA 1
ATOM 588 C C . ALA A 1 74 ? 3.672 -0.748 1.146 1.00 95.25 74 ALA A C 1
ATOM 590 O O . ALA A 1 74 ? 3.541 -1.843 1.690 1.00 95.25 74 ALA A O 1
ATOM 591 N N . MET A 1 75 ? 3.705 0.395 1.835 1.00 96.69 75 MET A N 1
ATOM 592 C CA . MET A 1 75 ? 3.596 0.467 3.293 1.00 96.69 75 MET A CA 1
ATOM 593 C C . MET A 1 75 ? 2.232 -0.030 3.794 1.00 96.69 75 MET A C 1
ATOM 595 O O . MET A 1 75 ? 2.160 -0.845 4.712 1.00 96.69 75 MET A O 1
ATOM 599 N N . ALA A 1 76 ? 1.138 0.413 3.164 1.00 96.75 76 ALA A N 1
ATOM 600 C CA . ALA A 1 76 ? -0.211 -0.047 3.483 1.00 96.75 76 ALA A CA 1
ATOM 601 C C . ALA A 1 76 ? -0.350 -1.564 3.292 1.00 96.75 76 ALA A C 1
ATOM 603 O O . ALA A 1 76 ? -0.945 -2.242 4.129 1.00 96.75 76 ALA A O 1
ATOM 604 N N . TYR A 1 77 ? 0.227 -2.105 2.217 1.00 95.81 77 TYR A N 1
ATOM 605 C CA . TYR A 1 77 ? 0.249 -3.542 1.978 1.00 95.81 77 TYR A CA 1
ATOM 606 C C . TYR A 1 77 ? 1.010 -4.300 3.077 1.00 95.81 77 TYR A C 1
ATOM 608 O O . TYR A 1 77 ? 0.457 -5.262 3.612 1.00 95.81 77 TYR A O 1
ATOM 616 N N . GLU A 1 78 ? 2.218 -3.855 3.448 1.00 95.44 78 GLU A N 1
ATOM 617 C CA . GLU A 1 78 ? 3.039 -4.483 4.500 1.00 95.44 78 GLU A CA 1
ATOM 618 C C . GLU A 1 78 ? 2.318 -4.490 5.858 1.00 95.44 78 GLU A C 1
ATOM 620 O O . GLU A 1 78 ? 2.277 -5.532 6.513 1.00 95.44 78 GLU A O 1
ATOM 625 N N . ILE A 1 79 ? 1.662 -3.383 6.235 1.00 96.12 79 ILE A N 1
ATOM 626 C CA . ILE A 1 79 ? 0.858 -3.290 7.469 1.00 96.12 79 ILE A CA 1
ATOM 627 C C . ILE A 1 79 ? -0.316 -4.270 7.445 1.00 96.12 79 ILE A C 1
ATOM 629 O O . ILE A 1 79 ? -0.563 -4.965 8.426 1.00 96.12 79 ILE A O 1
ATOM 633 N N . LEU A 1 80 ? -1.055 -4.333 6.337 1.00 95.56 80 LEU A N 1
ATOM 634 C CA . LEU A 1 80 ? -2.256 -5.164 6.263 1.00 95.56 80 LEU A CA 1
ATOM 635 C C . LEU A 1 80 ? -1.927 -6.655 6.188 1.00 95.56 80 LEU A C 1
ATOM 637 O O . LEU A 1 80 ? -2.566 -7.459 6.862 1.00 95.56 80 LEU A O 1
ATOM 641 N N . HIS A 1 81 ? -0.953 -7.032 5.358 1.00 92.69 81 HIS A N 1
ATOM 642 C CA . HIS A 1 81 ? -0.647 -8.434 5.062 1.00 92.69 81 HIS A CA 1
ATOM 643 C C . HIS A 1 81 ? 0.400 -9.018 6.009 1.00 92.69 81 HIS A C 1
ATOM 645 O O . HIS A 1 81 ? 0.599 -10.230 5.998 1.00 92.69 81 HIS A O 1
ATOM 651 N N . ASN A 1 82 ? 1.068 -8.190 6.823 1.00 93.62 82 ASN A N 1
ATOM 652 C CA . ASN A 1 82 ? 2.241 -8.596 7.600 1.00 93.62 82 ASN A CA 1
ATOM 653 C C . ASN A 1 82 ? 3.331 -9.239 6.720 1.00 93.62 82 ASN A C 1
ATOM 655 O O . ASN A 1 82 ? 4.060 -10.138 7.140 1.00 93.62 82 ASN A O 1
ATOM 659 N N . VAL A 1 83 ? 3.435 -8.769 5.474 1.00 92.31 83 VAL A N 1
ATOM 660 C CA . VAL A 1 83 ? 4.414 -9.223 4.486 1.00 92.31 83 VAL A CA 1
ATOM 661 C C . VAL A 1 83 ? 5.376 -8.082 4.219 1.00 92.31 83 VAL A C 1
ATOM 663 O O . VAL A 1 83 ? 4.993 -7.063 3.651 1.00 92.31 83 VAL A O 1
ATOM 666 N N . LYS A 1 84 ? 6.636 -8.277 4.603 1.00 92.06 84 LYS A N 1
ATOM 667 C CA . LYS A 1 84 ? 7.706 -7.312 4.350 1.00 92.06 84 LYS A CA 1
ATOM 668 C C . LYS A 1 84 ? 7.943 -7.147 2.850 1.00 92.06 84 LYS A C 1
ATOM 670 O O . LYS A 1 84 ? 8.150 -8.140 2.151 1.00 92.06 84 LYS A O 1
ATOM 675 N N . VAL A 1 85 ? 7.976 -5.899 2.390 1.00 91.31 85 VAL A N 1
ATOM 676 C CA . VAL A 1 85 ? 8.267 -5.516 0.992 1.00 91.31 85 VAL A CA 1
ATOM 677 C C . VAL A 1 85 ? 9.631 -4.833 0.853 1.00 91.31 85 VAL A C 1
ATOM 679 O O . VAL A 1 85 ? 9.872 -4.067 -0.077 1.00 91.31 85 VAL A O 1
ATOM 682 N N . ARG A 1 86 ? 10.507 -5.085 1.827 1.00 91.69 86 ARG A N 1
ATOM 683 C CA . ARG A 1 86 ? 11.850 -4.523 1.987 1.00 91.69 86 ARG A CA 1
ATOM 684 C C . ARG A 1 86 ? 12.674 -5.415 2.916 1.00 91.69 86 ARG A C 1
ATOM 686 O O . ARG A 1 86 ? 12.130 -6.280 3.606 1.00 91.69 86 ARG A O 1
ATOM 693 N N . ILE A 1 87 ? 13.978 -5.160 2.985 1.00 87.31 87 ILE A N 1
ATOM 694 C CA . ILE A 1 87 ? 14.867 -5.823 3.946 1.00 87.31 87 ILE A CA 1
ATOM 695 C C . ILE A 1 87 ? 14.611 -5.243 5.340 1.00 87.31 87 ILE A C 1
ATOM 697 O O . ILE A 1 87 ? 14.618 -4.028 5.539 1.00 87.31 87 ILE A O 1
ATOM 701 N N . SER A 1 88 ? 14.369 -6.126 6.304 1.00 87.94 88 SER A N 1
ATOM 702 C CA . SER A 1 88 ? 14.179 -5.781 7.711 1.00 87.94 88 SER A CA 1
ATOM 703 C C . SER A 1 88 ? 14.435 -7.011 8.572 1.00 87.94 88 SER A C 1
ATOM 705 O O . SER A 1 88 ? 13.827 -8.061 8.339 1.00 87.94 88 SER A O 1
ATOM 707 N N . ASP A 1 89 ? 15.261 -6.854 9.602 1.00 83.50 89 ASP A N 1
ATOM 708 C CA . ASP A 1 89 ? 15.544 -7.900 10.595 1.00 83.50 89 ASP A CA 1
ATOM 709 C C . ASP A 1 89 ? 14.507 -7.918 11.728 1.00 83.50 89 ASP A C 1
ATOM 711 O O . ASP A 1 89 ? 14.521 -8.785 12.599 1.00 83.50 89 ASP A O 1
ATOM 715 N N . ASN A 1 90 ? 13.575 -6.964 11.726 1.00 83.50 90 ASN A N 1
ATOM 716 C CA . ASN A 1 90 ? 12.632 -6.789 12.813 1.00 83.50 90 ASN A CA 1
ATOM 717 C C . ASN A 1 90 ? 11.415 -7.712 12.675 1.00 83.50 90 ASN A C 1
ATOM 719 O O . ASN A 1 90 ? 10.774 -7.746 11.630 1.00 83.50 90 ASN A O 1
ATOM 723 N N . ASN A 1 91 ? 11.034 -8.422 13.733 1.00 84.94 91 ASN A N 1
ATOM 724 C CA . ASN A 1 91 ? 9.888 -9.338 13.731 1.00 84.94 91 ASN A CA 1
ATOM 725 C C . ASN A 1 91 ? 8.567 -8.668 14.146 1.00 84.94 91 ASN A C 1
ATOM 727 O O . ASN A 1 91 ? 7.670 -9.336 14.665 1.00 84.94 91 ASN A O 1
ATOM 731 N N . LEU A 1 92 ? 8.441 -7.355 13.930 1.00 84.88 92 LEU A N 1
ATOM 732 C CA . LEU A 1 92 ? 7.198 -6.631 14.185 1.00 84.88 92 LEU A CA 1
ATOM 733 C C . LEU A 1 92 ? 6.046 -7.231 13.379 1.00 84.88 92 LEU A C 1
ATOM 735 O O . LEU A 1 92 ? 6.156 -7.455 12.173 1.00 84.88 92 LEU A O 1
ATOM 739 N N . LYS A 1 93 ? 4.929 -7.440 14.074 1.00 92.19 93 LYS A N 1
ATOM 740 C CA . LYS A 1 93 ? 3.632 -7.735 13.478 1.00 92.19 93 LYS A CA 1
ATOM 741 C C . LYS A 1 93 ? 2.719 -6.536 13.691 1.00 92.19 93 LYS A C 1
ATOM 743 O O . LYS A 1 93 ? 2.643 -5.999 14.794 1.00 92.19 93 LYS A O 1
ATOM 748 N N . TYR A 1 94 ? 2.047 -6.127 12.631 1.00 94.69 94 TYR A N 1
ATOM 749 C CA . TYR A 1 94 ? 1.085 -5.043 12.611 1.00 94.69 94 TYR A CA 1
ATOM 750 C C . TYR A 1 94 ? -0.321 -5.606 12.811 1.00 94.69 94 TYR A C 1
ATOM 752 O O . TYR A 1 94 ? -0.769 -6.469 12.054 1.00 94.69 94 TYR A O 1
ATOM 760 N N . GLU A 1 95 ? -1.028 -5.098 13.818 1.00 94.88 95 GLU A N 1
ATOM 761 C CA . GLU A 1 95 ? -2.416 -5.458 14.096 1.00 94.88 95 GLU A CA 1
ATOM 762 C C . GLU A 1 95 ? -3.267 -4.188 14.173 1.00 94.88 95 GLU A C 1
ATOM 764 O O . GLU A 1 95 ? -3.138 -3.360 15.078 1.00 94.88 95 GLU A O 1
ATOM 769 N N . LEU A 1 96 ? -4.114 -3.984 13.165 1.00 94.44 96 LEU A N 1
ATOM 770 C CA . LEU A 1 96 ? -4.998 -2.826 13.149 1.00 94.44 96 LEU A CA 1
ATOM 771 C C . LEU A 1 96 ? -6.179 -3.062 14.088 1.00 94.44 96 LEU A C 1
ATOM 773 O O . LEU A 1 96 ? -6.885 -4.062 13.974 1.00 94.44 96 LEU A O 1
ATOM 777 N N . LYS A 1 97 ? -6.448 -2.091 14.966 1.00 91.75 97 LYS A N 1
ATOM 778 C CA . LYS A 1 97 ? -7.563 -2.145 15.929 1.00 91.75 97 LYS A CA 1
ATOM 779 C C . LYS A 1 97 ? -8.940 -2.182 15.258 1.00 91.75 97 LYS A C 1
ATOM 781 O O . LYS A 1 97 ? -9.937 -2.513 15.890 1.00 91.75 97 LYS A O 1
ATOM 786 N N . SER A 1 98 ? -9.020 -1.765 13.996 1.00 93.25 98 SER A N 1
ATOM 787 C CA . SER A 1 98 ? -10.255 -1.723 13.218 1.00 93.25 98 SER A CA 1
ATOM 788 C C . SER A 1 98 ? -10.088 -2.449 11.891 1.00 93.25 98 SER A C 1
ATOM 790 O O . SER A 1 98 ? -9.046 -2.362 11.243 1.00 93.25 98 SER A O 1
ATOM 792 N N . LYS A 1 99 ? -11.159 -3.121 11.460 1.00 94.06 99 LYS A N 1
ATOM 793 C CA . LYS A 1 99 ? -11.218 -3.790 10.162 1.00 94.06 99 LYS A CA 1
ATOM 794 C C . LYS A 1 99 ? -11.151 -2.766 9.025 1.00 94.06 99 LYS A C 1
ATOM 796 O O . LYS A 1 99 ? -11.916 -1.805 9.009 1.00 94.06 99 LYS A O 1
ATOM 801 N N . ILE A 1 100 ? -10.288 -3.026 8.048 1.00 96.38 100 ILE A N 1
ATOM 802 C CA . ILE A 1 100 ? -10.243 -2.287 6.784 1.00 96.38 100 ILE A CA 1
ATOM 803 C C . ILE A 1 100 ? -11.150 -2.986 5.771 1.00 96.38 100 ILE A C 1
ATOM 805 O O . ILE A 1 100 ? -11.090 -4.203 5.623 1.00 96.38 100 ILE A O 1
ATOM 809 N N . ASP A 1 101 ? -12.002 -2.228 5.083 1.00 97.00 101 ASP A N 1
ATOM 810 C CA . ASP A 1 101 ? -12.938 -2.768 4.089 1.00 97.00 101 ASP A CA 1
ATOM 811 C C . ASP A 1 101 ? -12.436 -2.570 2.655 1.00 97.00 101 ASP A C 1
ATOM 813 O O . ASP A 1 101 ? -12.719 -3.386 1.776 1.00 97.00 101 ASP A O 1
ATOM 817 N N . TYR A 1 102 ? -11.696 -1.486 2.412 1.00 97.88 102 TYR A N 1
ATOM 818 C CA . TYR A 1 102 ? -11.201 -1.110 1.089 1.00 97.88 102 TYR A CA 1
ATOM 819 C C . TYR A 1 102 ? -9.728 -0.716 1.147 1.00 97.88 102 TYR A C 1
ATOM 821 O O . TYR A 1 102 ? -9.323 0.029 2.039 1.00 97.88 102 TYR A O 1
ATOM 829 N N . LEU A 1 103 ? -8.959 -1.160 0.156 1.00 97.50 103 LEU A N 1
ATOM 830 C CA . LEU A 1 103 ? -7.600 -0.702 -0.101 1.00 97.50 103 LEU A CA 1
ATOM 831 C C . LEU A 1 103 ? -7.518 -0.166 -1.530 1.00 97.50 103 LEU A C 1
ATOM 833 O O . LEU A 1 103 ? -7.691 -0.917 -2.489 1.00 97.50 103 LEU A O 1
ATOM 837 N N . PHE A 1 104 ? -7.229 1.124 -1.658 1.00 97.56 104 PHE A N 1
ATOM 838 C CA . PHE A 1 104 ? -6.943 1.768 -2.934 1.00 97.56 104 PHE A CA 1
ATOM 839 C C . PHE A 1 104 ? -5.456 2.061 -3.031 1.00 97.56 104 PHE A C 1
ATOM 841 O O . PHE A 1 104 ? -4.889 2.745 -2.183 1.00 97.56 104 PHE A O 1
ATOM 848 N N . MET A 1 105 ? -4.834 1.565 -4.088 1.00 97.06 105 MET A N 1
ATOM 849 C CA . MET A 1 105 ? -3.441 1.814 -4.400 1.00 97.06 105 MET A CA 1
ATOM 850 C C . MET A 1 105 ? -3.364 2.698 -5.631 1.00 97.06 105 M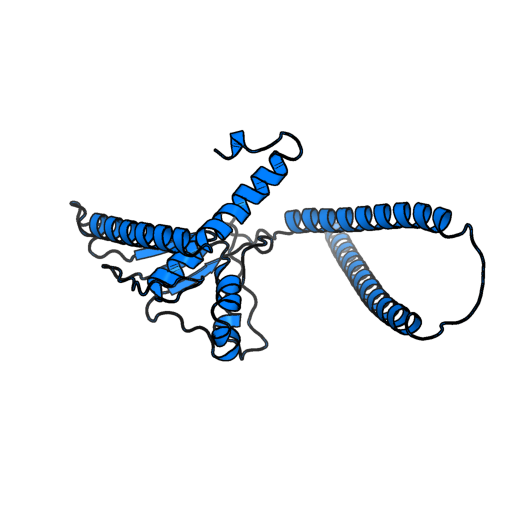ET A C 1
ATOM 852 O O . MET A 1 105 ? -3.908 2.352 -6.676 1.00 97.06 105 MET A O 1
ATOM 856 N N . LEU A 1 106 ? -2.717 3.850 -5.486 1.00 94.94 106 LEU A N 1
ATOM 857 C CA . LEU A 1 106 ? -2.592 4.856 -6.529 1.00 94.94 106 LEU A CA 1
ATOM 858 C C . LEU A 1 106 ? -1.131 4.968 -6.961 1.00 94.94 106 LEU A C 1
ATOM 860 O O . LEU A 1 106 ? -0.282 5.267 -6.122 1.00 94.94 106 LEU A O 1
ATOM 864 N N . GLY A 1 107 ? -0.841 4.755 -8.246 1.00 92.56 107 GLY A N 1
ATOM 865 C CA . GLY A 1 107 ? 0.518 4.909 -8.788 1.00 92.56 107 GLY A CA 1
ATOM 866 C C . GLY A 1 107 ? 1.541 4.006 -8.084 1.00 92.56 107 GLY A C 1
ATOM 867 O O . GLY A 1 107 ? 2.565 4.471 -7.593 1.00 92.56 107 GLY A O 1
ATOM 868 N N . SER A 1 108 ? 1.199 2.729 -7.898 1.00 94.56 108 SER A N 1
ATOM 869 C CA . SER A 1 108 ? 1.878 1.875 -6.922 1.00 94.56 108 SER A CA 1
ATOM 870 C C . SER A 1 108 ? 3.153 1.183 -7.433 1.00 94.56 108 SER A C 1
ATOM 872 O O . SER A 1 108 ? 3.067 0.437 -8.413 1.00 94.56 108 SER A O 1
ATOM 874 N N . PRO A 1 109 ? 4.284 1.270 -6.695 1.00 93.88 109 PRO A N 1
ATOM 875 C CA . PRO A 1 109 ? 5.469 0.440 -6.925 1.00 93.88 109 PRO A CA 1
ATOM 876 C C . PRO A 1 109 ? 5.373 -0.976 -6.338 1.00 93.88 109 PRO A C 1
ATOM 878 O O . PRO A 1 109 ? 6.335 -1.738 -6.449 1.00 93.88 109 PRO A O 1
ATOM 881 N N . LEU A 1 110 ? 4.266 -1.340 -5.673 1.00 94.81 110 LEU A N 1
ATOM 882 C CA . LEU A 1 110 ? 4.183 -2.564 -4.870 1.00 94.81 110 LEU A CA 1
ATOM 883 C C . LEU A 1 110 ? 4.567 -3.810 -5.670 1.00 94.81 110 LEU A C 1
ATOM 885 O O . LEU A 1 110 ? 5.333 -4.623 -5.168 1.00 94.81 110 LEU A O 1
ATOM 889 N N . SER A 1 111 ? 4.072 -3.967 -6.899 1.00 93.62 111 SER A N 1
ATOM 890 C CA . SER A 1 111 ? 4.343 -5.176 -7.686 1.00 93.62 111 SER A CA 1
ATOM 891 C C . SER A 1 111 ? 5.828 -5.357 -7.988 1.00 93.62 111 SER A C 1
ATOM 893 O O . SER A 1 111 ? 6.335 -6.475 -7.927 1.00 93.62 111 SER A O 1
ATOM 895 N N . ALA A 1 112 ? 6.544 -4.267 -8.276 1.00 91.62 112 ALA A N 1
ATOM 896 C CA . ALA A 1 112 ? 7.982 -4.320 -8.509 1.00 91.62 112 ALA A CA 1
ATOM 897 C C . ALA A 1 112 ? 8.732 -4.693 -7.221 1.00 91.62 112 ALA A C 1
ATOM 899 O O . ALA A 1 112 ? 9.596 -5.568 -7.242 1.00 91.62 112 ALA A O 1
ATOM 900 N N . LEU A 1 113 ? 8.347 -4.099 -6.086 1.00 92.75 113 LEU A N 1
ATOM 901 C CA . LEU A 1 113 ? 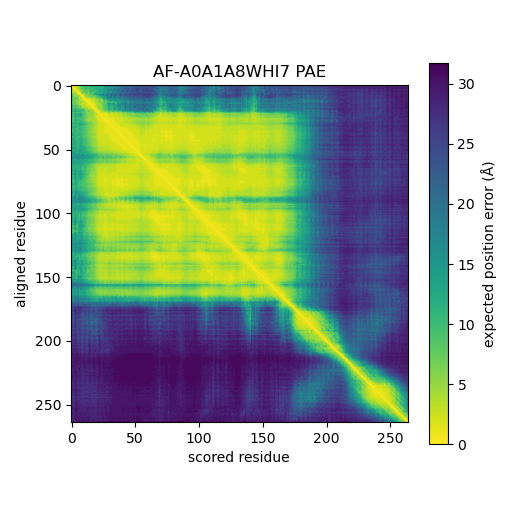8.928 -4.423 -4.779 1.00 92.75 113 LEU A CA 1
ATOM 902 C C . LEU A 1 113 ? 8.661 -5.880 -4.377 1.00 92.75 113 LEU A C 1
ATOM 904 O O . LEU A 1 113 ? 9.576 -6.576 -3.949 1.00 92.75 113 LEU A O 1
ATOM 908 N N . LEU A 1 114 ? 7.435 -6.373 -4.561 1.00 93.75 114 LEU A N 1
ATOM 909 C CA . LEU A 1 114 ? 7.090 -7.769 -4.295 1.00 93.75 114 LEU A CA 1
ATOM 910 C C . LEU A 1 114 ? 7.864 -8.726 -5.199 1.00 93.75 114 LEU A C 1
ATOM 912 O O . LEU A 1 114 ? 8.364 -9.728 -4.712 1.00 93.75 114 LEU A O 1
ATOM 916 N N . SER A 1 115 ? 8.034 -8.400 -6.479 1.00 91.25 115 SER A N 1
ATOM 917 C CA . SER A 1 115 ? 8.834 -9.232 -7.389 1.00 91.25 115 SER A CA 1
ATOM 918 C C . SER A 1 115 ? 10.301 -9.323 -6.950 1.00 91.25 115 SER A C 1
ATOM 920 O O . SER A 1 115 ? 10.938 -10.353 -7.151 1.00 91.25 115 SER A O 1
ATOM 922 N N . LEU A 1 116 ? 10.834 -8.262 -6.331 1.00 90.38 116 LEU A N 1
ATOM 923 C CA . LEU A 1 116 ? 12.215 -8.212 -5.851 1.00 90.38 116 LEU A CA 1
ATOM 924 C C . LEU A 1 116 ? 12.408 -8.930 -4.506 1.00 90.38 116 LEU A C 1
ATOM 926 O O . LEU A 1 116 ? 13.376 -9.665 -4.335 1.00 90.38 116 LEU A O 1
ATOM 930 N N . TYR A 1 117 ? 11.511 -8.703 -3.544 1.00 90.00 117 TYR A N 1
ATOM 931 C CA . TYR A 1 117 ? 11.671 -9.177 -2.161 1.00 90.00 117 TYR A CA 1
ATOM 932 C C . TYR A 1 117 ? 10.891 -10.456 -1.839 1.00 90.00 117 TYR A C 1
ATOM 934 O O . TYR A 1 117 ? 11.126 -11.066 -0.794 1.00 90.00 117 TYR A O 1
ATOM 942 N N . LYS A 1 118 ? 9.954 -10.841 -2.709 1.00 92.00 118 LYS A N 1
ATOM 943 C CA . LYS A 1 118 ? 9.096 -12.027 -2.597 1.00 92.00 118 LYS A CA 1
ATOM 944 C C . LYS A 1 118 ? 9.021 -12.774 -3.935 1.00 92.00 118 LYS A C 1
ATOM 946 O O . LYS A 1 118 ? 7.931 -12.908 -4.500 1.00 92.00 118 LYS A O 1
ATOM 951 N N . PRO A 1 119 ? 10.163 -13.252 -4.473 1.00 89.38 119 PRO A N 1
ATOM 952 C CA . PRO A 1 119 ? 10.197 -13.948 -5.759 1.00 89.38 119 PRO A CA 1
ATOM 953 C C . PRO A 1 119 ? 9.296 -15.191 -5.793 1.00 89.38 119 PRO A C 1
ATOM 955 O O . PRO A 1 119 ? 8.841 -15.579 -6.867 1.00 89.38 119 PRO A O 1
ATOM 958 N N . GLU A 1 120 ? 8.966 -15.778 -4.638 1.00 91.75 120 GLU A N 1
ATOM 959 C CA . GLU A 1 120 ? 7.980 -16.854 -4.513 1.00 91.75 120 GLU A CA 1
ATOM 960 C C . GLU A 1 120 ? 6.623 -16.499 -5.149 1.00 91.75 120 GLU A C 1
ATOM 962 O O . GLU A 1 120 ? 5.994 -17.342 -5.788 1.00 91.75 120 GLU A O 1
ATOM 967 N N . TYR A 1 121 ? 6.194 -15.234 -5.086 1.00 92.56 121 TYR A N 1
ATOM 968 C CA . TYR A 1 121 ? 4.907 -14.805 -5.643 1.00 92.56 121 TYR A CA 1
ATOM 969 C C . TYR A 1 121 ? 4.862 -14.816 -7.168 1.00 92.56 121 TYR A C 1
ATOM 971 O O . TYR A 1 121 ? 3.771 -14.891 -7.729 1.00 92.56 121 TYR A O 1
ATOM 979 N N . ILE A 1 122 ? 6.016 -14.794 -7.838 1.00 88.69 122 ILE A N 1
ATOM 980 C CA . ILE A 1 122 ? 6.092 -14.886 -9.301 1.00 88.69 122 ILE A CA 1
ATOM 981 C C . ILE A 1 122 ? 5.585 -16.254 -9.779 1.00 88.69 122 ILE A C 1
ATOM 983 O O . ILE A 1 122 ? 4.990 -16.341 -10.847 1.00 88.69 122 ILE A O 1
ATOM 987 N N . ASN A 1 123 ? 5.778 -17.310 -8.982 1.00 88.75 123 ASN A N 1
ATOM 988 C CA . ASN A 1 123 ? 5.397 -18.675 -9.351 1.00 88.75 123 ASN A CA 1
ATOM 989 C C . ASN A 1 123 ? 4.151 -19.164 -8.598 1.00 88.75 123 ASN A C 1
ATOM 991 O O . ASN A 1 123 ? 3.250 -19.763 -9.195 1.00 88.75 123 ASN A O 1
ATOM 995 N N . ASP A 1 124 ? 4.093 -18.903 -7.292 1.00 91.81 124 ASP A N 1
ATOM 996 C CA . ASP A 1 124 ? 3.078 -19.471 -6.398 1.00 91.81 124 ASP A CA 1
ATOM 997 C C . ASP A 1 124 ? 1.804 -18.625 -6.335 1.00 91.81 124 ASP A C 1
ATOM 999 O O . ASP A 1 124 ? 0.719 -19.136 -6.044 1.00 91.81 124 ASP A O 1
ATOM 1003 N N . GLY A 1 125 ? 1.928 -17.340 -6.663 1.00 91.19 125 GLY A N 1
ATOM 1004 C CA . GLY A 1 125 ? 0.841 -16.378 -6.678 1.00 91.19 125 GLY A CA 1
ATOM 1005 C C . GLY A 1 125 ? 0.658 -15.638 -5.355 1.00 91.19 125 GLY A C 1
ATOM 1006 O O . GLY A 1 125 ? 0.795 -16.178 -4.255 1.00 91.19 125 GLY A O 1
ATOM 1007 N N . LEU A 1 126 ? 0.310 -14.365 -5.480 1.00 93.50 126 LEU A N 1
ATOM 1008 C CA . LEU A 1 126 ? -0.013 -13.452 -4.400 1.00 93.50 126 LEU A CA 1
ATOM 1009 C C . LEU A 1 126 ? -1.440 -13.696 -3.907 1.00 93.50 126 LEU A C 1
ATOM 1011 O O . LEU A 1 126 ? -2.408 -13.547 -4.654 1.00 93.50 126 LEU A O 1
ATOM 1015 N N . LYS A 1 127 ? -1.585 -13.991 -2.613 1.00 91.75 127 LYS A N 1
ATOM 1016 C CA . LYS A 1 127 ? -2.894 -14.074 -1.957 1.00 91.75 127 LYS A CA 1
ATOM 1017 C C . LYS A 1 127 ? -3.233 -12.745 -1.294 1.00 91.75 127 LYS A C 1
ATOM 1019 O O . LYS A 1 127 ? -2.543 -12.312 -0.376 1.00 91.75 127 LYS A O 1
ATOM 1024 N N . LEU A 1 128 ? -4.321 -12.126 -1.742 1.00 90.44 128 LEU A N 1
ATOM 1025 C CA . LEU A 1 128 ? -4.886 -10.944 -1.094 1.00 90.44 128 LEU A CA 1
ATOM 1026 C C . LEU A 1 128 ? -5.647 -11.336 0.182 1.00 90.44 128 LEU A C 1
ATOM 1028 O O . LEU A 1 128 ? -6.225 -12.423 0.259 1.00 90.44 128 LEU A O 1
ATOM 1032 N N . ILE A 1 129 ? -5.689 -10.438 1.171 1.00 88.44 129 ILE A N 1
ATOM 1033 C CA . ILE A 1 129 ? -6.472 -10.646 2.400 1.00 88.44 129 ILE A CA 1
ATOM 1034 C C . ILE A 1 129 ? -7.962 -10.778 2.080 1.00 88.44 129 ILE A C 1
ATOM 1036 O O . ILE A 1 129 ? -8.570 -9.916 1.439 1.00 88.44 129 ILE A O 1
ATOM 1040 N N . SER A 1 130 ? -8.577 -11.835 2.608 1.00 88.62 130 SER A N 1
ATOM 1041 C CA . SER A 1 130 ? -10.017 -12.051 2.512 1.00 88.62 130 SER A CA 1
ATOM 1042 C C . SER A 1 130 ? -10.799 -10.928 3.196 1.00 88.62 130 SER A C 1
ATOM 1044 O O . SER A 1 130 ? -10.534 -10.584 4.347 1.00 88.62 130 SER A O 1
ATOM 1046 N N . GLY A 1 131 ? -11.820 -10.404 2.520 1.00 90.50 131 GLY A N 1
ATOM 1047 C CA . GLY A 1 131 ? -12.721 -9.401 3.092 1.00 90.50 131 GLY A CA 1
ATOM 1048 C C . GLY A 1 131 ? -12.281 -7.948 2.908 1.00 90.50 131 GLY A C 1
ATOM 1049 O O . GLY A 1 131 ? -13.020 -7.067 3.346 1.00 90.50 131 GLY A O 1
ATOM 1050 N N . ILE A 1 132 ? -11.152 -7.699 2.231 1.00 95.38 132 ILE A N 1
ATOM 1051 C CA . ILE A 1 132 ? -10.736 -6.367 1.773 1.00 95.38 132 ILE A CA 1
ATOM 1052 C C . ILE A 1 132 ? -10.973 -6.265 0.267 1.00 95.38 132 ILE A C 1
ATOM 1054 O O . ILE A 1 132 ? -10.535 -7.117 -0.505 1.00 95.38 132 ILE A O 1
ATOM 1058 N N . LYS A 1 133 ? -11.650 -5.203 -0.172 1.00 96.38 133 LYS A N 1
ATOM 1059 C CA . LYS A 1 133 ? -11.770 -4.881 -1.596 1.00 96.38 133 LYS A CA 1
ATOM 1060 C C . LYS A 1 133 ? -10.541 -4.101 -2.046 1.00 96.38 133 LYS A C 1
ATOM 1062 O O . LYS A 1 133 ? -10.316 -2.979 -1.598 1.00 96.38 133 LYS A O 1
ATOM 1067 N N . PHE A 1 134 ? -9.758 -4.716 -2.919 1.00 95.88 134 PHE A N 1
ATOM 1068 C CA . PHE A 1 134 ? -8.478 -4.204 -3.387 1.00 95.88 134 PHE A CA 1
ATOM 1069 C C . PHE A 1 134 ? -8.619 -3.550 -4.768 1.00 95.88 134 PHE A C 1
ATOM 1071 O O . PHE A 1 134 ? -9.167 -4.163 -5.683 1.00 95.88 134 PHE A O 1
ATOM 1078 N N . TYR A 1 135 ? -8.085 -2.339 -4.934 1.00 96.19 135 TYR A N 1
ATOM 1079 C CA . TYR A 1 135 ? -8.096 -1.595 -6.195 1.00 96.19 135 TYR A CA 1
ATOM 1080 C C . TYR A 1 135 ? -6.702 -1.055 -6.512 1.00 96.19 135 TYR A C 1
ATOM 1082 O O . TYR A 1 135 ? -6.151 -0.279 -5.734 1.00 96.19 135 TYR A O 1
ATOM 1090 N N . ASN A 1 136 ? -6.159 -1.422 -7.674 1.00 96.12 136 ASN A N 1
ATOM 1091 C CA . ASN A 1 136 ? -4.924 -0.853 -8.213 1.00 96.12 136 ASN A CA 1
ATOM 1092 C C . ASN A 1 136 ? -5.267 0.143 -9.324 1.00 96.12 136 ASN A C 1
ATOM 1094 O O . ASN A 1 136 ? -5.769 -0.251 -10.374 1.00 96.12 136 ASN A O 1
ATOM 1098 N N . ILE A 1 137 ? -5.027 1.427 -9.081 1.00 95.19 137 ILE A N 1
ATOM 1099 C CA . ILE A 1 137 ? -5.333 2.516 -10.004 1.00 95.19 137 ILE A CA 1
ATOM 1100 C C . ILE A 1 137 ? -4.025 3.210 -10.347 1.00 95.19 137 ILE A C 1
ATOM 1102 O O . ILE A 1 137 ? -3.288 3.669 -9.477 1.00 95.19 137 ILE A O 1
ATOM 1106 N N . PHE A 1 138 ? -3.730 3.322 -11.631 1.00 91.62 138 PHE A N 1
ATOM 1107 C CA . PHE A 1 138 ? -2.493 3.938 -12.067 1.00 91.62 138 PHE A CA 1
ATOM 1108 C C . PHE A 1 138 ? -2.649 4.591 -13.425 1.00 91.62 138 PHE A C 1
ATOM 1110 O O . PHE A 1 138 ? -3.603 4.356 -14.168 1.00 91.62 138 PHE A O 1
ATOM 1117 N N . HIS A 1 139 ? -1.684 5.448 -13.722 1.00 86.81 139 HIS A N 1
ATOM 1118 C CA . HIS A 1 139 ? -1.591 6.120 -14.992 1.00 86.81 139 HIS A CA 1
ATOM 1119 C C . HIS A 1 139 ? -0.615 5.382 -15.915 1.00 86.81 139 HIS A C 1
ATOM 1121 O O . HIS A 1 139 ? 0.458 4.988 -15.474 1.00 86.81 139 HIS A O 1
ATOM 1127 N N . GLY A 1 140 ? -0.952 5.223 -17.200 1.00 82.38 140 GLY A N 1
ATOM 1128 C CA . GLY A 1 140 ? -0.126 4.466 -18.154 1.00 82.38 140 GLY A CA 1
ATOM 1129 C C . GLY A 1 140 ? 1.268 5.051 -18.418 1.00 82.38 140 GLY A C 1
ATOM 1130 O O . GLY A 1 140 ? 2.141 4.333 -18.893 1.00 82.38 140 GLY A O 1
ATOM 1131 N N . PHE A 1 141 ? 1.493 6.329 -18.094 1.00 78.12 141 PHE A N 1
ATOM 1132 C CA . PHE A 1 141 ? 2.815 6.968 -18.170 1.00 78.12 141 PHE A CA 1
ATOM 1133 C C . PHE A 1 141 ? 3.475 7.180 -16.806 1.00 78.12 141 PHE A C 1
ATOM 1135 O O . PHE A 1 141 ? 4.494 7.863 -16.740 1.00 78.12 141 PHE A O 1
ATOM 1142 N N . ASP A 1 142 ? 2.899 6.664 -15.721 1.00 83.00 142 ASP A N 1
ATOM 1143 C CA . ASP A 1 142 ? 3.571 6.678 -14.424 1.00 83.00 142 ASP A CA 1
ATOM 1144 C C . ASP A 1 142 ? 4.683 5.612 -14.431 1.00 83.00 142 ASP A C 1
ATOM 1146 O O . ASP A 1 142 ? 4.375 4.421 -14.483 1.00 83.00 142 ASP A O 1
ATOM 1150 N N . PRO A 1 143 ? 5.972 6.005 -14.402 1.00 80.56 143 PRO A N 1
ATOM 1151 C CA . PRO A 1 143 ? 7.081 5.062 -14.528 1.00 80.56 143 PRO A CA 1
ATOM 1152 C C . PRO A 1 143 ? 7.261 4.172 -13.292 1.00 80.56 143 PRO A C 1
ATOM 1154 O O . PRO A 1 143 ? 8.031 3.216 -13.340 1.00 80.56 143 PRO A O 1
ATOM 1157 N N . VAL A 1 144 ? 6.599 4.501 -12.180 1.00 81.62 144 VAL A N 1
ATOM 1158 C CA . VAL A 1 144 ? 6.707 3.778 -10.908 1.00 81.62 144 VAL A CA 1
ATOM 1159 C C . VAL A 1 144 ? 5.506 2.855 -10.691 1.00 81.62 144 VAL A C 1
ATOM 1161 O O . VAL A 1 144 ? 5.558 1.977 -9.831 1.00 81.62 144 VAL A O 1
ATOM 1164 N N . ALA A 1 145 ? 4.433 3.014 -11.467 1.00 88.56 145 ALA A N 1
ATOM 1165 C CA . ALA A 1 145 ? 3.208 2.265 -11.264 1.00 88.56 145 ALA A CA 1
ATOM 1166 C C . ALA A 1 145 ? 3.171 0.955 -12.055 1.00 88.56 145 ALA A C 1
ATOM 1168 O O . ALA A 1 145 ? 3.305 0.940 -13.278 1.00 88.56 145 ALA A O 1
ATOM 1169 N N . PHE A 1 146 ? 2.904 -0.149 -11.356 1.00 90.31 146 PHE A N 1
ATOM 1170 C CA . PHE A 1 146 ? 2.856 -1.479 -11.956 1.00 90.31 146 PHE A CA 1
ATOM 1171 C C . PHE A 1 146 ? 1.513 -2.175 -11.726 1.00 90.31 146 PHE A C 1
ATOM 1173 O O . PHE A 1 146 ? 0.841 -2.000 -10.708 1.00 90.31 146 PHE A O 1
ATOM 1180 N N . ARG A 1 147 ? 1.139 -3.027 -12.686 1.00 93.56 147 ARG A N 1
ATOM 1181 C CA . ARG A 1 147 ? 0.011 -3.959 -12.561 1.00 93.56 147 ARG A CA 1
ATOM 1182 C C . ARG A 1 147 ? 0.299 -4.992 -11.478 1.00 93.56 147 ARG A C 1
ATOM 1184 O O . ARG A 1 147 ? 1.441 -5.411 -11.319 1.00 93.56 147 ARG A O 1
ATOM 1191 N N . ILE A 1 148 ? -0.721 -5.401 -10.732 1.00 94.00 148 ILE A N 1
ATOM 1192 C CA . ILE A 1 148 ? -0.596 -6.372 -9.628 1.00 94.00 148 ILE A CA 1
ATOM 1193 C C . ILE A 1 148 ? -1.126 -7.750 -10.033 1.00 94.00 148 ILE A C 1
ATOM 1195 O O . ILE A 1 148 ? -0.711 -8.771 -9.499 1.00 94.00 148 ILE A O 1
ATOM 1199 N N . GLU A 1 149 ? -2.030 -7.781 -11.009 1.00 94.69 149 GLU A N 1
ATOM 1200 C CA . GLU A 1 149 ? -2.738 -8.965 -11.480 1.00 94.69 149 GLU A CA 1
ATOM 1201 C C . GLU A 1 149 ? -1.802 -10.094 -11.934 1.00 94.69 149 GLU A C 1
ATOM 1203 O O . GLU A 1 149 ? -2.105 -11.235 -11.593 1.00 94.69 149 GLU A O 1
ATOM 1208 N N . PRO A 1 150 ? -0.654 -9.832 -12.599 1.00 93.44 150 PRO A N 1
ATOM 1209 C CA . PRO A 1 150 ? 0.311 -10.885 -12.921 1.00 93.44 150 PRO A CA 1
ATOM 1210 C C . PRO A 1 150 ? 0.869 -11.611 -11.694 1.00 93.44 150 PRO A C 1
ATOM 1212 O O . PRO A 1 150 ? 1.139 -12.802 -11.772 1.00 93.44 150 PRO A O 1
ATOM 1215 N N . LEU A 1 151 ? 1.002 -10.928 -10.551 1.00 93.75 151 LEU A N 1
ATOM 1216 C CA . LEU A 1 151 ? 1.421 -11.575 -9.307 1.00 93.75 151 LEU A CA 1
ATOM 1217 C C . LEU A 1 151 ? 0.277 -12.353 -8.662 1.00 93.75 151 LEU A C 1
ATOM 1219 O O . LEU A 1 151 ? 0.526 -13.364 -8.026 1.00 93.75 151 LEU A O 1
ATOM 1223 N N . ILE A 1 152 ? -0.975 -11.917 -8.811 1.00 94.12 152 ILE A N 1
ATOM 1224 C CA . ILE A 1 152 ? -2.141 -12.636 -8.265 1.00 94.12 152 ILE A CA 1
ATOM 1225 C C . ILE A 1 152 ? -2.429 -13.904 -9.085 1.00 94.12 152 ILE A C 1
ATOM 1227 O O . ILE A 1 152 ? -2.768 -14.946 -8.525 1.00 94.12 152 ILE A O 1
ATOM 1231 N N . TYR A 1 153 ? -2.268 -13.828 -10.407 1.00 93.56 153 TYR A N 1
ATOM 1232 C CA . TYR A 1 153 ? -2.599 -14.890 -11.357 1.00 93.56 153 TYR A CA 1
ATOM 1233 C C . TYR A 1 153 ? -1.390 -15.287 -12.224 1.00 93.56 153 TYR A C 1
ATOM 1235 O O . TYR A 1 153 ? -1.455 -15.178 -13.450 1.00 93.56 153 TYR A O 1
ATOM 1243 N N . PRO A 1 154 ? -0.295 -15.800 -11.633 1.00 90.75 154 PRO A N 1
ATOM 1244 C CA . PRO A 1 154 ? 0.963 -16.029 -12.356 1.00 90.75 154 PRO A CA 1
ATOM 1245 C C . PRO A 1 154 ? 0.867 -17.074 -13.474 1.00 90.75 154 PRO A C 1
ATOM 1247 O O . PRO A 1 154 ? 1.650 -17.062 -14.416 1.00 90.75 154 PRO A O 1
ATOM 1250 N N . LYS A 1 155 ? -0.107 -17.987 -13.393 1.00 91.19 155 LYS A N 1
ATOM 1251 C CA . LYS A 1 155 ? -0.307 -19.079 -14.364 1.00 91.19 155 LYS A CA 1
ATOM 1252 C C . LYS A 1 155 ? -1.267 -18.717 -15.503 1.00 91.19 155 LYS A C 1
ATOM 1254 O O . LYS A 1 155 ? -1.601 -19.576 -16.315 1.00 91.19 155 LYS A O 1
ATOM 1259 N N . VAL A 1 156 ? -1.759 -17.479 -15.544 1.00 91.69 156 VAL A N 1
ATOM 1260 C CA . VAL A 1 156 ? -2.709 -17.014 -16.560 1.00 91.69 156 VAL A CA 1
ATOM 1261 C C . VAL A 1 156 ? -1.958 -16.203 -17.610 1.00 91.69 156 VAL A C 1
ATOM 1263 O O . VAL A 1 156 ? -1.520 -15.091 -17.343 1.00 91.69 156 VAL A O 1
ATOM 1266 N N . ASN A 1 157 ? -1.844 -16.743 -18.825 1.00 83.38 157 ASN A N 1
ATOM 1267 C CA . ASN A 1 157 ? -1.087 -16.096 -19.905 1.00 83.38 157 ASN A CA 1
ATOM 1268 C C . ASN A 1 157 ? -1.781 -14.837 -20.455 1.00 83.38 157 ASN A C 1
ATOM 1270 O O . ASN A 1 157 ? -1.121 -13.850 -20.768 1.00 83.38 157 ASN A O 1
ATOM 1274 N N . ASN A 1 158 ? -3.115 -14.853 -20.550 1.00 87.81 158 ASN A N 1
ATOM 1275 C CA . ASN A 1 158 ? -3.899 -13.764 -21.138 1.00 87.81 158 ASN A CA 1
ATOM 1276 C C . ASN A 1 158 ? -4.723 -13.059 -20.056 1.00 87.81 158 ASN A C 1
ATOM 1278 O O . ASN A 1 158 ? -5.928 -13.278 -19.931 1.00 87.81 158 ASN A O 1
ATOM 1282 N N . ILE A 1 159 ? -4.063 -12.222 -19.259 1.00 88.38 159 ILE A N 1
ATOM 1283 C CA . ILE A 1 159 ? -4.734 -11.358 -18.282 1.00 88.38 159 ILE A CA 1
ATOM 1284 C C . ILE A 1 159 ? -5.367 -10.183 -19.032 1.00 88.38 159 ILE A C 1
ATOM 1286 O O . ILE A 1 159 ? -4.685 -9.498 -19.792 1.00 88.38 159 ILE A O 1
ATOM 1290 N N . SER A 1 160 ? -6.661 -9.939 -18.810 1.00 88.12 160 SER A N 1
ATOM 1291 C CA . SER A 1 160 ? -7.388 -8.818 -19.419 1.00 88.12 160 SER A CA 1
ATOM 1292 C C . SER A 1 160 ? -6.703 -7.479 -19.157 1.00 88.12 160 SER A C 1
ATOM 1294 O O . SER A 1 160 ? -6.089 -7.286 -18.108 1.00 88.12 160 SER A O 1
ATOM 1296 N N . ASP A 1 161 ? -6.832 -6.540 -20.089 1.00 87.44 161 ASP A N 1
ATOM 1297 C CA . ASP A 1 161 ? -6.277 -5.199 -19.925 1.00 87.44 161 ASP A CA 1
ATOM 1298 C C . ASP A 1 161 ? -6.926 -4.432 -18.760 1.00 87.44 161 ASP A C 1
ATOM 1300 O O . ASP A 1 161 ? -8.074 -4.713 -18.392 1.00 87.44 161 ASP A O 1
ATOM 1304 N N . PRO A 1 162 ? -6.212 -3.457 -18.161 1.00 89.69 162 PRO A N 1
ATOM 1305 C CA . PRO A 1 162 ? -6.768 -2.625 -17.105 1.00 89.69 162 PRO A CA 1
ATOM 1306 C C . PRO A 1 162 ? -8.035 -1.905 -17.567 1.00 89.69 162 PRO A C 1
ATOM 1308 O O . PRO A 1 162 ? -8.110 -1.381 -18.680 1.00 89.69 162 PRO A O 1
ATOM 1311 N N . VAL A 1 163 ? -9.024 -1.833 -16.680 1.00 90.38 163 VAL A N 1
ATOM 1312 C CA . VAL A 1 163 ? -10.280 -1.134 -16.959 1.00 90.38 163 VAL A CA 1
ATOM 1313 C C . VAL A 1 163 ? -10.031 0.373 -17.009 1.00 90.38 163 VAL A C 1
ATOM 1315 O O . VAL A 1 163 ? -9.516 0.961 -16.056 1.00 90.38 163 VAL A O 1
ATOM 1318 N N . LEU A 1 164 ? -10.432 1.015 -18.110 1.00 87.88 164 LEU A N 1
ATOM 1319 C CA . LEU A 1 164 ? -10.352 2.466 -18.244 1.00 87.88 164 LEU A CA 1
ATOM 1320 C C . LEU A 1 164 ? -11.404 3.140 -17.356 1.00 87.88 164 LEU A C 1
ATOM 1322 O O . LEU A 1 164 ? -12.599 2.872 -17.470 1.00 87.88 164 LEU A O 1
ATOM 1326 N N . ILE A 1 165 ? -10.958 4.058 -16.502 1.00 84.12 165 ILE A N 1
ATOM 1327 C CA . ILE A 1 165 ? -11.843 4.905 -15.701 1.00 84.12 165 ILE A CA 1
ATOM 1328 C C . ILE A 1 165 ? -12.164 6.169 -16.501 1.00 84.12 165 ILE A C 1
ATOM 1330 O O . ILE A 1 165 ? -11.260 6.852 -16.991 1.00 84.12 165 ILE A O 1
ATOM 1334 N N . ASN A 1 166 ? -13.454 6.490 -16.620 1.00 79.38 166 ASN A N 1
ATOM 1335 C CA . ASN A 1 166 ? -13.908 7.692 -17.314 1.00 79.38 166 ASN A CA 1
ATOM 1336 C C . ASN A 1 166 ? -13.372 8.963 -16.648 1.00 79.38 166 ASN A C 1
ATOM 1338 O O . ASN A 1 166 ? -13.225 9.059 -15.428 1.00 79.38 166 ASN A O 1
ATOM 1342 N N . TYR A 1 167 ? -13.113 9.975 -17.469 1.00 76.38 167 TYR A N 1
ATOM 1343 C CA . TYR A 1 167 ? -12.647 11.263 -16.998 1.00 76.38 167 TYR A CA 1
ATOM 1344 C C . TYR A 1 167 ? -13.755 11.995 -16.246 1.00 76.38 167 TYR A C 1
ATOM 1346 O O . TYR A 1 167 ? -14.822 12.281 -16.785 1.00 76.38 167 TYR A O 1
ATOM 1354 N N . TRP A 1 168 ? -13.463 12.347 -14.997 1.00 72.94 168 TRP A N 1
ATOM 1355 C CA . TRP A 1 168 ? -14.448 12.871 -14.054 1.00 72.94 168 TRP A CA 1
ATOM 1356 C C . TRP A 1 168 ? -15.143 14.170 -14.494 1.00 72.94 168 TRP A C 1
ATOM 1358 O O . TRP A 1 168 ? -16.248 14.433 -14.036 1.00 72.94 168 TRP A O 1
ATOM 1368 N N . ARG A 1 169 ? -14.532 15.002 -15.358 1.00 71.81 169 ARG A N 1
ATOM 1369 C CA . ARG A 1 169 ? -15.147 16.286 -15.762 1.00 71.81 169 ARG A CA 1
ATOM 1370 C C . ARG A 1 169 ? -16.212 16.158 -16.840 1.00 71.81 169 ARG A C 1
ATOM 1372 O O . ARG A 1 169 ? -17.073 17.023 -16.919 1.00 71.81 169 ARG A O 1
ATOM 1379 N N . ASN A 1 170 ? -16.115 15.161 -17.712 1.00 77.75 170 ASN A N 1
ATOM 1380 C CA . ASN A 1 170 ? -17.030 15.032 -18.849 1.00 77.75 170 ASN A CA 1
ATOM 1381 C C . ASN A 1 170 ? -17.660 13.642 -18.960 1.00 77.75 170 ASN A C 1
ATOM 1383 O O . ASN A 1 170 ? -18.315 13.370 -19.960 1.00 77.75 170 ASN A O 1
ATOM 1387 N N . ASN A 1 171 ? -17.441 12.767 -17.969 1.00 66.06 171 ASN A N 1
ATOM 1388 C CA . ASN A 1 171 ? -17.866 11.364 -17.966 1.00 66.06 171 ASN A CA 1
ATOM 1389 C C . ASN A 1 171 ? -17.508 10.599 -19.254 1.00 66.06 171 ASN A C 1
ATOM 1391 O O . ASN A 1 171 ? -18.078 9.546 -19.530 1.00 66.06 171 ASN A O 1
ATOM 1395 N N . GLY A 1 172 ? -16.554 11.112 -20.033 1.00 65.31 172 GLY A N 1
ATOM 1396 C CA . GLY A 1 172 ? -16.091 10.531 -21.281 1.00 65.31 172 GLY A CA 1
ATOM 1397 C C . GLY A 1 172 ? -14.739 9.855 -21.104 1.00 65.31 172 GLY A C 1
ATOM 1398 O O . GLY A 1 172 ? -14.030 10.066 -20.118 1.00 65.31 172 GLY A O 1
ATOM 1399 N N . ALA A 1 173 ? -14.335 9.068 -22.095 1.00 56.62 173 ALA A N 1
ATOM 1400 C CA . ALA A 1 173 ? -12.961 8.603 -22.181 1.00 56.62 173 ALA A CA 1
ATOM 1401 C C . ALA A 1 173 ? -12.071 9.793 -22.571 1.00 56.62 173 ALA A C 1
ATOM 1403 O O . ALA A 1 173 ? -12.047 10.213 -23.730 1.00 56.62 173 ALA A O 1
ATOM 1404 N N . ARG A 1 174 ? -11.323 10.364 -21.617 1.00 53.47 174 ARG A N 1
ATOM 1405 C CA . ARG A 1 174 ? -10.197 11.233 -21.974 1.00 53.47 174 ARG A CA 1
ATOM 1406 C C . ARG A 1 174 ? -9.073 10.315 -22.423 1.00 53.47 174 ARG A C 1
ATOM 1408 O O . ARG A 1 174 ? -8.269 9.861 -21.616 1.00 53.47 174 ARG A O 1
ATOM 1415 N N . TYR A 1 175 ? -9.071 9.991 -23.711 1.00 52.09 175 TYR A N 1
ATOM 1416 C CA . TYR A 1 175 ? -7.953 9.291 -24.314 1.00 52.09 175 TYR A CA 1
ATOM 1417 C C . TYR A 1 175 ? -6.704 10.136 -24.078 1.00 52.09 175 TYR A C 1
ATOM 1419 O O . TYR A 1 175 ? -6.649 11.303 -24.461 1.00 52.09 175 TYR A O 1
ATOM 1427 N N . TRP A 1 176 ? -5.695 9.536 -23.454 1.00 51.53 176 TRP A N 1
ATOM 1428 C CA . TRP A 1 176 ? -4.379 10.118 -23.183 1.00 51.53 176 TRP A CA 1
ATOM 1429 C C . TRP A 1 176 ? -3.602 10.524 -24.449 1.00 51.53 176 TRP A C 1
ATOM 1431 O O . TRP A 1 176 ? -2.429 10.853 -24.363 1.00 51.53 176 TRP A O 1
ATOM 1441 N N . PHE A 1 177 ? -4.252 10.540 -25.615 1.00 50.28 177 PHE A N 1
ATOM 1442 C CA . PHE A 1 177 ? -3.694 10.719 -26.949 1.00 50.28 177 PHE A CA 1
ATOM 1443 C C . PHE A 1 177 ? -2.886 12.008 -27.111 1.00 50.28 177 PHE A C 1
ATOM 1445 O O . PHE A 1 177 ? -1.911 12.005 -27.844 1.00 50.28 177 PHE A O 1
ATOM 1452 N N . GLU A 1 178 ? -3.235 13.107 -26.437 1.00 52.66 178 GLU A N 1
ATOM 1453 C CA . GLU A 1 178 ? -2.432 14.342 -26.504 1.00 52.66 178 GLU A CA 1
ATOM 1454 C C . GLU A 1 178 ? -1.120 14.232 -25.723 1.00 52.66 178 GLU A C 1
ATOM 1456 O O . GLU A 1 178 ? -0.079 14.6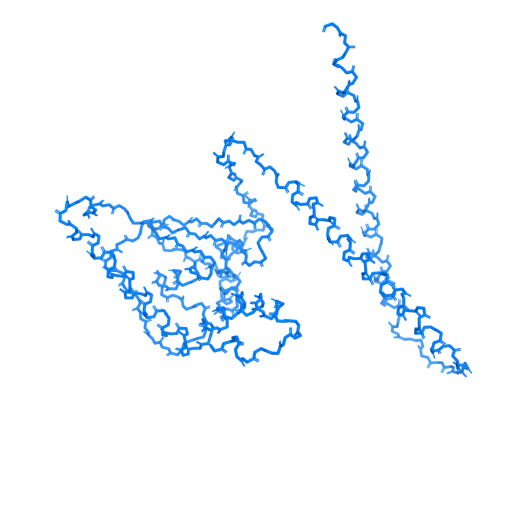74 -26.202 1.00 52.66 178 GLU A O 1
ATOM 1461 N N . TRP A 1 179 ? -1.145 13.605 -24.546 1.00 52.22 179 TRP A N 1
ATOM 1462 C CA . TRP A 1 179 ? 0.062 13.355 -23.758 1.00 52.22 179 TRP A CA 1
ATOM 1463 C C . TRP A 1 179 ? 0.902 12.228 -24.356 1.00 52.22 179 TRP A C 1
ATOM 1465 O O . TRP A 1 179 ? 2.115 12.375 -24.422 1.00 52.22 179 TRP A O 1
ATOM 1475 N N . ASP A 1 180 ? 0.279 11.163 -24.866 1.00 55.75 180 ASP A N 1
ATOM 1476 C CA . ASP A 1 180 ? 0.948 10.112 -25.635 1.00 55.75 180 ASP A CA 1
ATOM 1477 C C . ASP A 1 180 ? 1.577 10.699 -26.895 1.00 55.75 180 ASP A C 1
ATOM 1479 O O . ASP A 1 180 ? 2.758 10.507 -27.118 1.00 55.75 180 ASP A O 1
ATOM 1483 N N . LYS A 1 181 ? 0.871 11.535 -27.665 1.00 58.12 181 LYS A N 1
ATOM 1484 C CA . LYS A 1 181 ? 1.452 12.230 -28.824 1.00 58.12 181 LYS A CA 1
ATOM 1485 C C . LYS A 1 181 ? 2.637 13.103 -28.417 1.00 58.12 181 LYS A C 1
ATOM 1487 O O . LYS A 1 181 ? 3.676 13.032 -29.062 1.00 58.12 181 LYS A O 1
ATOM 1492 N N . ASN A 1 182 ? 2.536 13.863 -27.328 1.00 58.97 182 ASN A N 1
ATOM 1493 C CA . ASN A 1 182 ? 3.647 14.682 -26.834 1.00 58.97 182 ASN A CA 1
ATOM 1494 C C . ASN A 1 182 ? 4.825 13.837 -26.317 1.00 58.97 182 ASN A C 1
ATOM 1496 O O . ASN A 1 182 ? 5.976 14.199 -26.538 1.00 58.97 182 ASN A O 1
ATOM 1500 N N . MET A 1 183 ? 4.560 12.692 -25.688 1.00 60.25 183 MET A N 1
ATOM 1501 C CA . MET A 1 183 ? 5.562 11.764 -25.156 1.00 60.25 183 MET A CA 1
ATOM 1502 C C . MET A 1 183 ? 6.205 10.915 -26.260 1.00 60.25 183 MET A C 1
ATOM 1504 O O . MET A 1 183 ? 7.404 10.681 -26.217 1.00 60.25 183 MET A O 1
ATOM 1508 N N . GLN A 1 184 ? 5.452 10.473 -27.267 1.00 59.38 184 GLN A N 1
ATOM 1509 C CA . GLN A 1 184 ? 5.964 9.828 -28.479 1.00 59.38 184 GLN A CA 1
ATOM 1510 C C . GLN A 1 184 ? 6.809 10.818 -29.267 1.00 59.38 184 GLN A C 1
ATOM 1512 O O . GLN A 1 184 ? 7.908 10.474 -29.680 1.00 59.38 184 GLN A O 1
ATOM 1517 N N . ASN A 1 185 ? 6.365 12.071 -29.390 1.00 61.91 185 ASN A N 1
ATOM 1518 C CA . ASN A 1 185 ? 7.173 13.135 -29.978 1.00 61.91 185 ASN A CA 1
ATOM 1519 C C . ASN A 1 185 ? 8.451 13.379 -29.161 1.00 61.91 185 ASN A C 1
ATOM 1521 O O . ASN A 1 185 ? 9.514 13.531 -29.750 1.00 61.91 185 ASN A O 1
ATOM 1525 N N . ALA A 1 186 ? 8.385 13.345 -27.825 1.00 61.34 186 ALA A N 1
ATOM 1526 C CA . ALA A 1 186 ? 9.564 13.450 -26.965 1.00 61.34 186 ALA A CA 1
ATOM 1527 C C . ALA A 1 186 ? 10.493 12.228 -27.089 1.00 61.34 186 ALA A C 1
ATOM 1529 O O . ALA A 1 186 ? 11.705 12.395 -27.177 1.00 61.34 186 ALA A O 1
ATOM 1530 N N . LYS A 1 187 ? 9.952 11.004 -27.165 1.00 56.47 187 LYS A N 1
ATOM 1531 C CA . LYS A 1 187 ? 10.709 9.767 -27.425 1.00 56.47 187 LYS A CA 1
ATOM 1532 C C . LYS A 1 187 ? 11.390 9.818 -28.790 1.00 56.47 187 LYS A C 1
ATOM 1534 O O . LYS A 1 187 ? 12.575 9.523 -28.875 1.00 56.47 187 LYS A O 1
ATOM 1539 N N . ILE A 1 188 ? 10.672 10.229 -29.836 1.00 61.91 188 ILE A N 1
ATOM 1540 C CA . ILE A 1 188 ? 11.204 10.410 -31.192 1.00 61.91 188 ILE A CA 1
ATOM 1541 C C . ILE A 1 188 ? 12.297 11.479 -31.186 1.00 61.91 188 ILE A C 1
ATOM 1543 O O . ILE A 1 188 ? 13.359 11.229 -31.738 1.00 61.91 188 ILE A O 1
ATOM 1547 N N . ALA A 1 189 ? 12.094 12.610 -30.509 1.00 57.94 189 ALA A N 1
ATOM 1548 C CA . ALA A 1 189 ? 13.093 13.670 -30.400 1.00 57.94 189 ALA A CA 1
ATOM 1549 C C . ALA A 1 189 ? 14.344 13.229 -29.618 1.00 57.94 189 ALA A C 1
ATOM 1551 O O . ALA A 1 189 ? 15.453 13.578 -30.003 1.00 57.94 189 ALA A O 1
ATOM 1552 N N . ILE A 1 190 ? 14.201 12.430 -28.553 1.00 58.59 190 ILE A N 1
ATOM 1553 C CA . ILE A 1 190 ? 15.338 11.856 -27.813 1.00 58.59 190 ILE A CA 1
ATOM 1554 C C . ILE A 1 190 ? 16.088 10.844 -28.681 1.00 58.59 190 ILE A C 1
ATOM 1556 O O . ILE A 1 190 ? 17.310 10.891 -28.736 1.00 58.59 190 ILE A O 1
ATOM 1560 N N . VAL A 1 191 ? 15.383 9.952 -29.383 1.00 64.19 191 VAL A N 1
ATOM 1561 C CA . VAL A 1 191 ? 16.000 8.975 -30.295 1.00 64.19 191 VAL A CA 1
ATOM 1562 C C . VAL A 1 191 ? 16.681 9.674 -31.474 1.00 64.19 191 VAL A C 1
ATOM 1564 O O . VAL A 1 191 ? 17.781 9.286 -31.847 1.00 64.19 191 VAL A O 1
ATOM 1567 N N . GLN A 1 192 ? 16.079 10.727 -32.029 1.00 57.94 192 GLN A N 1
ATOM 1568 C CA . GLN A 1 192 ? 16.690 11.565 -33.063 1.00 57.94 192 GLN A CA 1
ATOM 1569 C C . GLN A 1 192 ? 17.935 12.272 -32.528 1.00 57.94 192 GLN A C 1
ATOM 1571 O O . GLN A 1 192 ? 18.996 12.098 -33.107 1.00 57.94 192 GLN A O 1
ATOM 1576 N N . ASN A 1 193 ? 17.860 12.926 -31.365 1.00 55.66 193 ASN A N 1
ATOM 1577 C CA . ASN A 1 193 ? 19.025 13.539 -30.720 1.00 55.66 193 ASN A CA 1
ATOM 1578 C C . ASN A 1 193 ? 20.128 12.518 -30.404 1.00 55.66 193 ASN A C 1
ATOM 1580 O O . ASN A 1 193 ? 21.305 12.834 -30.527 1.00 55.66 193 ASN A O 1
ATOM 1584 N N . LEU A 1 194 ? 19.783 11.290 -30.010 1.00 55.09 194 LEU A N 1
ATOM 1585 C CA . LEU A 1 194 ? 20.755 10.216 -29.796 1.00 55.09 194 LEU A CA 1
ATOM 1586 C C . LEU A 1 194 ? 21.364 9.735 -31.114 1.00 55.09 194 LEU A C 1
ATOM 1588 O O . LEU A 1 194 ? 22.564 9.484 -31.153 1.00 55.09 194 LEU A O 1
ATOM 1592 N N . ASN A 1 195 ? 20.588 9.646 -32.192 1.00 59.62 195 ASN A N 1
ATOM 1593 C CA . ASN A 1 195 ? 21.097 9.333 -33.528 1.00 59.62 195 ASN A CA 1
ATOM 1594 C C . ASN A 1 195 ? 21.983 10.467 -34.076 1.00 59.62 195 ASN A C 1
ATOM 1596 O O . ASN A 1 195 ? 22.996 10.194 -34.717 1.00 59.62 195 ASN A O 1
ATOM 1600 N N . ASP A 1 196 ? 21.668 11.723 -33.764 1.00 54.84 196 ASP A N 1
ATOM 1601 C CA . ASP A 1 196 ? 22.440 12.911 -34.136 1.00 54.84 196 ASP A CA 1
ATOM 1602 C C . ASP A 1 196 ? 23.741 13.013 -33.319 1.00 54.84 196 ASP A C 1
ATOM 1604 O O . ASP A 1 196 ? 24.805 13.278 -33.871 1.00 54.84 196 ASP A O 1
ATOM 1608 N N . ILE A 1 197 ? 23.708 12.693 -32.020 1.00 48.19 197 ILE A N 1
ATOM 1609 C CA . ILE A 1 197 ? 24.906 12.566 -31.171 1.00 48.19 197 ILE A CA 1
ATOM 1610 C C . ILE A 1 197 ? 25.756 11.377 -31.626 1.00 48.19 197 ILE A C 1
ATOM 1612 O O . ILE A 1 197 ? 26.972 11.500 -31.743 1.00 48.19 197 ILE A O 1
ATOM 1616 N N . THR A 1 198 ? 25.139 10.232 -31.922 1.00 51.12 198 THR A N 1
ATOM 1617 C CA . THR A 1 198 ? 25.856 9.038 -32.385 1.00 51.12 198 THR A CA 1
ATOM 1618 C C . THR A 1 198 ? 26.490 9.293 -33.743 1.00 51.12 198 THR A C 1
ATOM 1620 O O . THR A 1 198 ? 27.641 8.912 -33.917 1.00 51.12 198 THR A O 1
ATOM 1623 N N . SER A 1 199 ? 25.812 9.984 -34.669 1.00 56.34 199 SER A N 1
ATOM 1624 C CA . SER A 1 199 ? 26.361 10.372 -35.978 1.00 56.34 199 SER A CA 1
ATOM 1625 C C . SER A 1 199 ? 27.438 11.462 -35.881 1.00 56.34 199 SER A C 1
ATOM 1627 O O . SER A 1 199 ? 28.443 11.389 -36.587 1.00 56.34 199 SER A O 1
ATOM 1629 N N . ALA A 1 200 ? 27.315 12.417 -34.954 1.00 55.34 200 ALA A N 1
ATOM 1630 C CA . ALA A 1 200 ? 28.360 13.400 -34.659 1.00 55.34 200 ALA A CA 1
ATOM 1631 C C . ALA A 1 200 ? 29.609 12.753 -34.030 1.00 55.34 200 ALA A C 1
ATOM 1633 O O . ALA A 1 200 ? 30.736 13.074 -34.412 1.00 55.34 200 ALA A O 1
ATOM 1634 N N . ILE A 1 201 ? 29.419 11.794 -33.116 1.00 48.53 201 ILE A N 1
ATOM 1635 C CA . ILE A 1 201 ? 30.500 11.014 -32.504 1.00 48.53 201 ILE A CA 1
ATOM 1636 C C . ILE A 1 201 ? 31.112 10.059 -33.526 1.00 48.53 201 ILE A C 1
ATOM 1638 O O . ILE A 1 201 ? 32.331 9.989 -33.582 1.00 48.53 201 ILE A O 1
ATOM 1642 N N . THR A 1 202 ? 30.336 9.375 -34.375 1.00 46.78 202 THR A N 1
ATOM 1643 C CA . THR A 1 202 ? 30.907 8.507 -35.423 1.00 46.78 202 THR A CA 1
ATOM 1644 C C . THR A 1 202 ? 31.661 9.318 -36.463 1.00 46.78 202 THR A C 1
ATOM 1646 O O . THR A 1 202 ? 32.764 8.923 -36.811 1.00 46.78 202 THR A O 1
ATOM 1649 N N . ASN A 1 203 ? 31.184 10.487 -36.891 1.00 47.47 203 ASN A N 1
ATOM 1650 C CA . ASN A 1 203 ? 31.959 11.330 -37.808 1.00 47.47 203 ASN A CA 1
ATOM 1651 C C . ASN A 1 203 ? 33.252 11.874 -37.165 1.00 47.47 203 ASN A C 1
ATOM 1653 O O . ASN A 1 203 ? 34.261 12.026 -37.856 1.00 47.47 203 ASN A O 1
ATOM 1657 N N . GLY A 1 204 ? 33.263 12.111 -35.848 1.00 43.19 204 GLY A N 1
ATOM 1658 C CA . GLY A 1 204 ? 34.472 12.456 -35.089 1.00 43.19 204 GLY A CA 1
ATOM 1659 C C . GLY A 1 204 ? 35.425 11.273 -34.870 1.00 43.19 204 GLY A C 1
ATOM 1660 O O . GLY A 1 204 ? 36.632 11.408 -35.061 1.00 43.19 204 GLY A O 1
ATOM 1661 N N . PHE A 1 205 ? 34.891 10.096 -34.532 1.00 36.69 205 PHE A N 1
ATOM 1662 C CA . PHE A 1 205 ? 35.652 8.873 -34.268 1.00 36.69 205 PHE A CA 1
ATOM 1663 C C . PHE A 1 205 ? 36.176 8.220 -35.545 1.00 36.69 205 PHE A C 1
ATOM 1665 O O . PHE A 1 205 ? 37.323 7.801 -35.543 1.00 36.69 205 PHE A O 1
ATOM 1672 N N . TYR A 1 206 ? 35.429 8.183 -36.654 1.00 42.62 206 TYR A N 1
ATOM 1673 C CA . TYR A 1 206 ? 35.933 7.682 -37.942 1.00 42.62 206 TYR A CA 1
ATOM 1674 C C . TYR A 1 206 ? 37.085 8.546 -38.469 1.00 42.62 206 TYR A C 1
ATOM 1676 O O . TYR A 1 206 ? 38.048 8.018 -39.014 1.00 42.62 206 TYR A O 1
ATOM 1684 N N . LYS A 1 207 ? 37.051 9.866 -38.244 1.00 38.91 207 LYS A N 1
ATOM 1685 C CA . LYS A 1 207 ? 38.152 10.768 -38.620 1.00 38.91 207 LYS A CA 1
ATOM 1686 C C . LYS A 1 207 ? 39.375 10.639 -37.698 1.00 38.91 207 LYS A C 1
ATOM 1688 O O . LYS A 1 207 ? 40.487 10.940 -38.122 1.00 38.91 207 LYS A O 1
ATOM 1693 N N . PHE A 1 208 ? 39.171 10.186 -36.459 1.00 41.72 208 PHE A N 1
ATOM 1694 C CA . PHE A 1 208 ? 40.225 9.932 -35.473 1.00 41.72 208 PHE A CA 1
ATOM 1695 C C . PHE A 1 208 ? 40.830 8.517 -35.589 1.00 41.72 208 PHE A C 1
ATOM 1697 O O . PHE A 1 208 ? 42.034 8.358 -35.420 1.00 41.72 208 PHE A O 1
ATOM 1704 N N . LEU A 1 209 ? 40.028 7.505 -35.939 1.00 34.91 209 LEU A N 1
ATOM 1705 C CA . LEU A 1 209 ? 40.440 6.100 -36.073 1.00 34.91 209 LEU A CA 1
ATOM 1706 C C . LEU A 1 209 ? 40.970 5.732 -37.469 1.00 34.91 209 LEU A C 1
ATOM 1708 O O . LEU A 1 209 ? 41.667 4.732 -37.589 1.00 34.91 209 LEU A O 1
ATOM 1712 N N . TRP A 1 210 ? 40.708 6.523 -38.518 1.00 33.28 210 TRP A N 1
ATOM 1713 C CA . TRP A 1 210 ? 41.181 6.234 -39.887 1.00 33.28 210 TRP A CA 1
ATOM 1714 C C . TRP A 1 210 ? 42.568 6.819 -40.224 1.00 33.28 210 TRP A C 1
ATOM 1716 O O . TRP A 1 210 ? 42.931 6.956 -41.389 1.00 33.28 210 TRP A O 1
ATOM 1726 N N . LYS A 1 211 ? 43.395 7.179 -39.234 1.00 33.44 211 LYS A N 1
ATOM 1727 C CA . LYS A 1 211 ? 44.778 7.631 -39.499 1.00 33.44 211 LYS A CA 1
ATOM 1728 C C . LYS A 1 211 ? 45.829 6.522 -39.411 1.00 33.44 211 LYS A C 1
ATOM 1730 O O . LYS A 1 211 ? 47.009 6.806 -39.224 1.00 33.44 211 LYS A O 1
ATOM 1735 N N . SER A 1 212 ? 45.416 5.273 -39.588 1.00 32.28 212 SER A N 1
ATOM 1736 C CA . SER A 1 212 ? 46.315 4.121 -39.544 1.00 32.28 212 SER A CA 1
ATOM 1737 C C . SER A 1 212 ? 45.691 2.926 -40.267 1.00 32.28 212 SER A C 1
ATOM 1739 O O . SER A 1 212 ? 44.728 2.342 -39.784 1.00 32.28 212 SER A O 1
ATOM 1741 N N . GLU A 1 213 ? 46.262 2.566 -41.412 1.00 30.09 213 GLU A N 1
ATOM 1742 C CA . GLU A 1 213 ? 46.055 1.302 -42.134 1.00 30.09 213 GLU A CA 1
ATOM 1743 C C . GLU A 1 213 ? 47.424 0.605 -42.292 1.00 30.09 213 GLU A C 1
ATOM 1745 O O . GLU A 1 213 ? 48.444 1.301 -42.308 1.00 30.09 213 GLU A O 1
ATOM 1750 N N . PRO A 1 214 ? 47.482 -0.710 -42.577 1.00 41.56 214 PRO A N 1
ATOM 1751 C CA . PRO A 1 214 ? 46.687 -1.806 -42.007 1.00 41.56 214 PRO A CA 1
ATOM 1752 C C . PRO A 1 214 ? 47.596 -2.995 -41.592 1.00 41.56 214 PRO A C 1
ATOM 1754 O O . PRO A 1 214 ? 48.792 -2.962 -41.860 1.00 41.56 214 PRO A O 1
ATOM 1757 N N . ASN A 1 215 ? 47.050 -4.048 -40.956 1.00 24.12 215 ASN A N 1
ATOM 1758 C CA . ASN A 1 215 ? 47.401 -5.456 -41.249 1.00 24.12 215 ASN A CA 1
ATOM 1759 C C . ASN A 1 215 ? 46.490 -6.484 -40.529 1.00 24.12 215 ASN A C 1
ATOM 1761 O O . ASN A 1 215 ? 46.344 -6.463 -39.313 1.00 24.12 215 ASN A O 1
ATOM 1765 N N . THR A 1 216 ? 45.898 -7.343 -41.370 1.00 32.38 216 THR A N 1
ATOM 1766 C CA . THR A 1 216 ? 45.498 -8.770 -41.270 1.00 32.38 216 THR A CA 1
ATOM 1767 C C . THR A 1 216 ? 44.981 -9.441 -39.981 1.00 32.38 216 THR A C 1
ATOM 1769 O O . THR A 1 216 ? 45.658 -9.496 -38.965 1.00 32.38 216 THR A O 1
ATOM 1772 N N . GLU A 1 217 ? 43.851 -10.139 -40.199 1.00 38.97 217 GLU A N 1
ATOM 1773 C CA . GLU A 1 217 ? 43.340 -11.372 -39.559 1.00 38.97 217 GLU A CA 1
ATOM 1774 C C . GLU A 1 217 ? 42.689 -11.308 -38.165 1.00 38.97 217 GLU A C 1
ATOM 1776 O O . GLU A 1 217 ? 43.325 -11.542 -37.151 1.00 38.97 217 GLU A O 1
ATOM 1781 N N . GLU A 1 218 ? 41.353 -11.163 -38.154 1.00 31.45 218 GLU A N 1
ATOM 1782 C CA . GLU A 1 218 ? 40.454 -11.872 -37.221 1.00 31.45 218 GLU A CA 1
ATOM 1783 C C . GLU A 1 218 ? 39.009 -11.886 -37.782 1.00 31.45 218 GLU A C 1
ATOM 1785 O O . GLU A 1 218 ? 38.145 -11.066 -37.461 1.00 31.45 218 GLU A O 1
ATOM 1790 N N . GLN A 1 219 ? 38.719 -12.818 -38.698 1.00 42.19 219 GLN A N 1
ATOM 1791 C CA . GLN A 1 219 ? 37.343 -13.126 -39.107 1.00 42.19 219 GLN A CA 1
ATOM 1792 C C . GLN A 1 219 ? 36.753 -14.141 -38.126 1.00 42.19 219 GLN A C 1
ATOM 1794 O O . GLN A 1 219 ? 37.001 -15.336 -38.257 1.00 42.19 219 GLN A O 1
ATOM 1799 N N . GLY A 1 220 ? 35.956 -13.697 -37.146 1.00 44.28 220 GLY A N 1
ATOM 1800 C CA . GLY A 1 220 ? 35.426 -14.678 -36.195 1.00 44.28 220 GLY A CA 1
ATOM 1801 C C . GLY A 1 220 ? 34.337 -14.293 -35.205 1.00 44.28 220 GLY A C 1
ATOM 1802 O O . GLY A 1 220 ? 33.992 -15.149 -34.404 1.00 44.28 220 GLY A O 1
ATOM 1803 N N . THR A 1 221 ? 33.760 -13.084 -35.171 1.00 37.84 221 THR A N 1
ATOM 1804 C CA . THR A 1 221 ? 32.619 -12.833 -34.241 1.00 37.84 221 THR A CA 1
ATOM 1805 C C . THR A 1 221 ? 31.737 -11.631 -34.602 1.00 37.84 221 THR A C 1
ATOM 1807 O O . THR A 1 221 ? 30.542 -11.631 -34.312 1.00 37.84 221 THR A O 1
ATOM 1810 N N . LEU A 1 222 ? 32.271 -10.638 -35.319 1.00 36.59 222 LEU A N 1
ATOM 1811 C CA . LEU A 1 222 ? 31.554 -9.402 -35.671 1.00 36.59 222 LEU A CA 1
ATOM 1812 C C . LEU A 1 222 ? 30.409 -9.588 -36.685 1.00 36.59 222 LEU A C 1
ATOM 1814 O O . LEU A 1 222 ? 29.366 -8.942 -36.567 1.00 36.59 222 LEU A O 1
ATOM 1818 N N . ASN A 1 223 ? 30.541 -10.517 -37.636 1.00 39.06 223 ASN A N 1
ATOM 1819 C CA . ASN A 1 223 ? 29.526 -10.715 -38.679 1.00 39.06 223 ASN A CA 1
ATOM 1820 C C . ASN A 1 223 ? 28.220 -11.347 -38.159 1.00 39.06 223 ASN A C 1
ATOM 1822 O O . ASN A 1 223 ? 27.161 -11.117 -38.744 1.00 39.06 223 ASN A O 1
ATOM 1826 N N . LYS A 1 224 ? 28.251 -12.086 -37.037 1.00 38.66 224 LYS A N 1
ATOM 1827 C CA . LYS A 1 224 ? 27.030 -12.631 -36.410 1.00 38.66 224 LYS A CA 1
ATOM 1828 C C . LYS A 1 224 ? 26.182 -11.536 -35.750 1.00 38.66 224 LYS A C 1
ATOM 1830 O O . LYS A 1 224 ? 24.963 -11.551 -35.899 1.00 38.66 224 LYS A O 1
ATOM 1835 N N . ASN A 1 225 ? 26.816 -10.542 -35.127 1.00 38.25 225 ASN A N 1
ATOM 1836 C CA . ASN A 1 225 ? 26.119 -9.431 -34.464 1.00 38.25 225 ASN A CA 1
ATOM 1837 C C . ASN A 1 225 ? 25.577 -8.392 -35.462 1.00 38.25 225 ASN A C 1
ATOM 1839 O O . ASN A 1 225 ? 24.502 -7.830 -35.258 1.00 38.25 225 ASN A O 1
ATOM 1843 N N . LEU A 1 226 ? 26.260 -8.195 -36.596 1.00 36.69 226 LEU A N 1
ATOM 1844 C CA . LEU A 1 226 ? 25.754 -7.377 -37.707 1.00 36.69 226 LEU A CA 1
ATOM 1845 C C . LEU A 1 226 ? 24.497 -7.975 -38.360 1.00 36.69 226 LEU A C 1
ATOM 1847 O O . LEU A 1 226 ? 23.620 -7.227 -38.792 1.00 36.69 226 LEU A O 1
ATOM 1851 N N . CYS A 1 227 ? 24.380 -9.306 -38.412 1.00 32.44 227 CYS A N 1
ATOM 1852 C CA . CYS A 1 227 ? 23.202 -9.979 -38.964 1.00 32.44 227 CYS A CA 1
ATOM 1853 C C . CYS A 1 227 ? 21.993 -9.920 -38.010 1.00 32.44 227 CYS A C 1
ATOM 1855 O O . CYS A 1 227 ? 20.868 -9.731 -38.471 1.00 32.44 227 CYS A O 1
ATOM 1857 N N . TYR A 1 228 ? 22.228 -9.988 -36.692 1.00 31.16 228 TYR A N 1
ATOM 1858 C CA . TYR A 1 228 ? 21.183 -9.837 -35.668 1.00 31.16 228 TYR A CA 1
ATOM 1859 C C . TYR A 1 228 ? 20.561 -8.427 -35.695 1.00 31.16 228 TYR A C 1
ATOM 1861 O O . TYR A 1 228 ? 19.344 -8.288 -35.814 1.00 31.16 228 TYR A O 1
ATOM 1869 N N . ASN A 1 229 ? 21.396 -7.381 -35.766 1.00 35.00 229 ASN A N 1
ATOM 1870 C CA . ASN A 1 229 ? 20.933 -5.991 -35.896 1.00 35.00 229 ASN A CA 1
ATOM 1871 C C . ASN A 1 229 ? 20.228 -5.711 -37.239 1.00 35.00 229 ASN A C 1
ATOM 1873 O O . ASN A 1 229 ? 19.298 -4.903 -37.317 1.00 35.00 229 ASN A O 1
ATOM 1877 N N . LYS A 1 230 ? 20.622 -6.397 -38.324 1.00 35.12 230 LYS A N 1
ATOM 1878 C CA . LYS A 1 230 ? 19.915 -6.307 -39.616 1.00 35.12 230 LYS A CA 1
ATOM 1879 C C . LYS A 1 230 ? 18.517 -6.933 -39.566 1.00 35.12 230 LYS A C 1
ATOM 1881 O O . LYS A 1 230 ? 17.651 -6.485 -40.314 1.00 35.12 230 LYS A O 1
ATOM 1886 N N . CYS A 1 231 ? 18.284 -7.921 -38.701 1.00 34.44 231 CYS A N 1
ATOM 1887 C CA . CYS A 1 231 ? 16.962 -8.512 -38.482 1.00 34.44 231 CYS A CA 1
ATOM 1888 C C . CYS A 1 231 ? 16.056 -7.575 -37.659 1.00 34.44 231 CYS A C 1
ATOM 1890 O O . CYS A 1 231 ? 14.964 -7.249 -38.117 1.00 34.44 231 CYS A O 1
ATOM 1892 N N . GLU A 1 232 ? 16.552 -7.008 -36.550 1.00 41.25 232 GLU A N 1
ATOM 1893 C CA . GLU A 1 232 ? 15.803 -6.013 -35.755 1.00 41.25 232 GLU A CA 1
ATOM 1894 C C . GLU A 1 232 ? 15.473 -4.747 -36.558 1.00 41.25 232 GLU A C 1
ATOM 1896 O O . GLU A 1 232 ? 14.357 -4.236 -36.493 1.00 41.25 232 GLU A O 1
ATOM 1901 N N . SER A 1 233 ? 16.398 -4.262 -37.396 1.00 46.59 233 SER A N 1
ATOM 1902 C CA . SER A 1 233 ? 16.106 -3.129 -38.288 1.00 46.59 233 SER A CA 1
ATOM 1903 C C . SER A 1 233 ? 15.022 -3.442 -39.326 1.00 46.59 233 SER A C 1
ATOM 1905 O O . SER A 1 233 ? 14.296 -2.534 -39.732 1.00 46.59 233 SER A O 1
ATOM 1907 N N . LYS A 1 234 ? 14.860 -4.703 -39.755 1.00 46.38 234 LYS A N 1
ATOM 1908 C CA . LYS A 1 234 ? 13.753 -5.103 -40.638 1.00 46.38 234 LYS A CA 1
ATOM 1909 C C . LYS A 1 234 ? 12.428 -5.111 -39.884 1.00 46.38 234 LYS A C 1
ATOM 1911 O O . LYS A 1 234 ? 11.455 -4.596 -40.429 1.00 46.38 234 LYS A O 1
ATOM 1916 N N . ASP A 1 235 ? 12.402 -5.588 -38.642 1.00 50.38 235 ASP A N 1
ATOM 1917 C CA . ASP A 1 235 ? 11.199 -5.581 -37.799 1.00 50.38 235 ASP A CA 1
ATOM 1918 C C . ASP A 1 235 ? 10.764 -4.159 -37.426 1.00 50.38 235 ASP A C 1
ATOM 1920 O O . ASP A 1 235 ? 9.579 -3.829 -37.500 1.00 50.38 235 ASP A O 1
ATOM 1924 N N . ILE A 1 236 ? 11.722 -3.273 -37.143 1.00 48.56 236 ILE A N 1
ATOM 1925 C CA . ILE A 1 236 ? 11.479 -1.847 -36.894 1.00 48.56 236 ILE A CA 1
ATOM 1926 C C . ILE A 1 236 ? 10.974 -1.153 -38.164 1.00 48.56 236 ILE A C 1
ATOM 1928 O O . ILE A 1 236 ? 9.999 -0.407 -38.108 1.00 48.56 236 ILE A O 1
ATOM 1932 N N . ASN A 1 237 ? 11.571 -1.418 -39.329 1.00 51.06 237 ASN A N 1
ATOM 1933 C CA . ASN A 1 237 ? 11.095 -0.848 -40.592 1.00 51.06 237 ASN A CA 1
ATOM 1934 C C . ASN A 1 237 ? 9.701 -1.370 -40.976 1.00 51.06 237 ASN A C 1
ATOM 1936 O O . ASN A 1 237 ? 8.874 -0.608 -41.474 1.00 51.06 237 ASN A O 1
ATOM 1940 N N . MET A 1 238 ? 9.409 -2.642 -40.700 1.00 50.56 238 MET A N 1
ATOM 1941 C CA . MET A 1 238 ? 8.104 -3.260 -40.944 1.00 50.56 238 MET A CA 1
ATOM 1942 C C . MET A 1 238 ? 7.038 -2.719 -39.975 1.00 50.56 238 MET A C 1
ATOM 1944 O O . MET A 1 238 ? 5.916 -2.428 -40.394 1.00 50.56 238 MET A O 1
ATOM 1948 N N . PHE A 1 239 ? 7.407 -2.446 -38.719 1.00 46.03 239 PHE A N 1
ATOM 1949 C CA . PHE A 1 239 ? 6.579 -1.720 -37.752 1.00 46.03 239 PHE A CA 1
ATOM 1950 C C . PHE A 1 239 ? 6.310 -0.272 -38.193 1.00 46.03 239 PHE A C 1
ATOM 1952 O O . PHE A 1 239 ? 5.157 0.159 -38.219 1.00 46.03 239 PHE A O 1
ATOM 1959 N N . LEU A 1 240 ? 7.338 0.465 -38.627 1.00 50.03 240 LEU A N 1
ATOM 1960 C CA . LEU A 1 240 ? 7.210 1.838 -39.132 1.00 50.03 240 LEU A CA 1
ATOM 1961 C C . LEU A 1 240 ? 6.347 1.919 -40.400 1.00 50.03 240 LEU A C 1
ATOM 1963 O O . LEU A 1 240 ? 5.576 2.867 -40.564 1.00 50.03 240 LEU A O 1
ATOM 1967 N N . LEU A 1 241 ? 6.428 0.919 -41.282 1.00 55.81 241 LEU A N 1
ATOM 1968 C CA . LEU A 1 241 ? 5.548 0.800 -42.446 1.00 55.81 241 LEU A CA 1
ATOM 1969 C C . LEU A 1 241 ? 4.092 0.558 -42.029 1.00 55.81 241 LEU A C 1
ATOM 1971 O O . LEU A 1 241 ? 3.208 1.251 -42.531 1.00 55.81 241 LEU A O 1
ATOM 1975 N N . LYS A 1 242 ? 3.846 -0.327 -41.053 1.00 53.28 242 LYS A N 1
ATOM 1976 C CA . LYS A 1 242 ? 2.509 -0.569 -40.476 1.00 53.28 242 LYS A CA 1
ATOM 1977 C C . LYS A 1 242 ? 1.915 0.684 -39.832 1.00 53.28 242 LYS A C 1
ATOM 1979 O O . LYS A 1 242 ? 0.730 0.968 -39.994 1.00 53.28 242 LYS A O 1
ATOM 1984 N N . VAL A 1 243 ? 2.741 1.469 -39.139 1.00 49.91 243 VAL A N 1
ATOM 1985 C CA . VAL A 1 243 ? 2.340 2.752 -38.543 1.00 49.91 243 VAL A CA 1
ATOM 1986 C C . VAL A 1 243 ? 1.978 3.770 -39.631 1.00 49.91 243 VAL A C 1
ATOM 1988 O O . VAL A 1 243 ? 0.927 4.405 -39.540 1.00 49.91 243 VAL A O 1
ATOM 1991 N N . LYS A 1 244 ? 2.774 3.872 -40.705 1.00 54.12 244 LYS A N 1
ATOM 1992 C CA . LYS A 1 244 ? 2.484 4.754 -41.852 1.00 54.12 244 LYS A CA 1
ATOM 1993 C C . LYS A 1 244 ? 1.259 4.319 -42.663 1.00 54.12 244 LYS A C 1
ATOM 1995 O O . LYS A 1 244 ? 0.565 5.166 -43.223 1.00 54.12 244 LYS A O 1
ATOM 2000 N N . GLU A 1 245 ? 0.980 3.023 -42.774 1.00 52.31 245 GLU A N 1
ATOM 2001 C CA . GLU A 1 245 ? -0.254 2.522 -43.399 1.00 52.31 245 GLU A CA 1
ATOM 2002 C C . GLU A 1 245 ? -1.491 2.822 -42.552 1.00 52.31 245 GLU A C 1
ATOM 2004 O O . GLU A 1 245 ? -2.509 3.259 -43.090 1.00 52.31 245 GLU A O 1
ATOM 2009 N N . ASN A 1 246 ? -1.400 2.657 -41.230 1.00 48.97 246 ASN A N 1
ATOM 2010 C CA . ASN A 1 246 ? -2.494 2.994 -40.323 1.00 48.97 2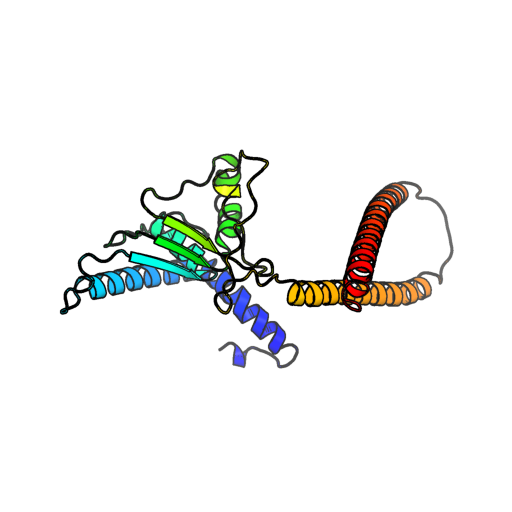46 ASN A CA 1
ATOM 2011 C C . ASN A 1 246 ? -2.774 4.503 -40.302 1.00 48.97 246 ASN A C 1
ATOM 2013 O O . ASN A 1 246 ? -3.938 4.895 -40.329 1.00 48.97 246 ASN A O 1
ATOM 2017 N N . GLN A 1 247 ? -1.742 5.353 -40.361 1.00 47.19 247 GLN A N 1
ATOM 2018 C CA . GLN A 1 247 ? -1.909 6.804 -40.520 1.00 47.19 247 GLN A CA 1
ATOM 2019 C C . GLN A 1 247 ? -2.639 7.162 -41.827 1.00 47.19 247 GLN A C 1
ATOM 2021 O O . GLN A 1 247 ? -3.606 7.921 -41.792 1.00 47.19 247 GLN A O 1
ATOM 2026 N N . ARG A 1 248 ? -2.282 6.536 -42.959 1.00 44.91 248 ARG A N 1
ATOM 2027 C CA . ARG A 1 248 ? -2.958 6.757 -44.256 1.00 44.91 248 ARG A CA 1
ATOM 2028 C C . ARG A 1 248 ? -4.405 6.241 -44.295 1.00 44.91 248 ARG A C 1
ATOM 2030 O O . ARG A 1 248 ? -5.270 6.869 -44.912 1.00 44.91 248 ARG A O 1
ATOM 2037 N N . LYS A 1 249 ? -4.714 5.128 -43.616 1.00 46.34 249 LYS A N 1
ATOM 2038 C CA . LYS A 1 249 ? -6.100 4.634 -43.453 1.00 46.34 249 LYS A CA 1
ATOM 2039 C C . LYS A 1 249 ? -6.956 5.582 -42.606 1.00 46.34 249 LYS A C 1
ATOM 2041 O O . LYS A 1 249 ? -8.135 5.775 -42.895 1.00 46.34 249 LYS A O 1
ATOM 2046 N N . ILE A 1 250 ? -6.367 6.210 -41.591 1.00 47.88 250 ILE A N 1
ATOM 2047 C CA . ILE A 1 250 ? -7.054 7.192 -40.740 1.00 47.88 250 ILE A CA 1
ATOM 2048 C C . ILE A 1 250 ? -7.304 8.494 -41.512 1.00 47.88 250 ILE A C 1
ATOM 2050 O O . ILE A 1 250 ? -8.418 9.012 -41.473 1.00 47.88 250 ILE A O 1
ATOM 2054 N N . GLU A 1 251 ? -6.328 8.981 -42.280 1.00 42.94 251 GLU A N 1
ATOM 2055 C CA . GLU A 1 251 ? -6.477 10.183 -43.114 1.00 42.94 251 GLU A CA 1
ATOM 2056 C C . GLU A 1 251 ? -7.530 10.003 -44.216 1.00 42.94 251 GLU A C 1
ATOM 2058 O O . GLU A 1 251 ? -8.382 10.870 -44.392 1.00 42.94 251 GLU A O 1
ATOM 2063 N N . SER A 1 252 ? -7.560 8.852 -44.896 1.00 40.56 252 SER A N 1
ATOM 2064 C CA . SER A 1 252 ? -8.604 8.545 -45.891 1.00 40.56 252 SER A CA 1
ATOM 2065 C C . SER A 1 252 ? -10.001 8.422 -45.268 1.00 40.56 252 SER A C 1
ATOM 2067 O O . SER A 1 252 ? -10.967 8.935 -45.833 1.00 40.56 252 SER A O 1
ATOM 2069 N N . THR A 1 253 ? -10.120 7.851 -44.064 1.00 42.81 253 THR A N 1
ATOM 2070 C CA . THR A 1 253 ? -11.397 7.784 -43.324 1.00 42.81 253 THR A CA 1
ATOM 2071 C C . THR A 1 253 ? -11.873 9.176 -42.877 1.00 42.81 253 THR A C 1
ATOM 2073 O O . THR A 1 253 ? -13.069 9.466 -42.919 1.00 42.81 253 THR A O 1
ATOM 2076 N N . PHE A 1 254 ? -10.951 10.070 -42.499 1.00 41.19 254 PHE A N 1
ATOM 2077 C CA . PHE A 1 254 ? -11.257 11.465 -42.161 1.00 41.19 254 PHE A CA 1
ATOM 2078 C C . PHE A 1 254 ? -11.613 12.316 -43.387 1.00 41.19 254 PHE A C 1
ATOM 2080 O O . PHE A 1 254 ? -12.498 13.163 -43.285 1.00 41.19 254 PHE A O 1
ATOM 2087 N N . ILE A 1 255 ? -10.986 12.082 -44.544 1.00 38.84 255 ILE A N 1
ATOM 2088 C CA . ILE A 1 255 ? -11.310 12.779 -45.800 1.00 38.84 255 ILE A CA 1
ATOM 2089 C C . ILE A 1 255 ? -12.718 12.395 -46.283 1.00 38.84 255 ILE A C 1
ATOM 2091 O O . ILE A 1 255 ? -13.510 13.287 -46.582 1.00 38.84 255 ILE A O 1
ATOM 2095 N N . TYR A 1 256 ? -13.093 11.109 -46.244 1.00 36.25 256 TYR A N 1
ATOM 2096 C CA . TYR A 1 256 ? -14.458 10.681 -46.592 1.00 36.25 256 TYR A CA 1
ATOM 2097 C C . TYR A 1 256 ? -15.523 11.218 -45.620 1.00 36.25 256 TYR A C 1
ATOM 2099 O O . TYR A 1 256 ? -16.620 11.570 -46.049 1.00 36.25 256 TYR A O 1
ATOM 2107 N N . LYS A 1 257 ? -15.203 11.374 -44.327 1.00 40.12 257 LYS A N 1
ATOM 2108 C CA . LYS A 1 257 ? -16.120 11.995 -43.352 1.00 40.12 257 LYS A CA 1
ATOM 2109 C C . LYS A 1 257 ? -16.257 13.512 -43.509 1.00 40.12 257 LYS A C 1
ATOM 2111 O O . LYS A 1 257 ? -17.278 14.064 -43.111 1.00 40.12 257 LYS A O 1
ATOM 2116 N N . ARG A 1 258 ? -15.249 14.188 -44.069 1.00 34.47 258 ARG A N 1
ATOM 2117 C CA . ARG A 1 258 ? -15.242 15.650 -44.243 1.00 34.47 258 ARG A CA 1
ATOM 2118 C C . ARG A 1 258 ? -15.949 16.101 -45.524 1.00 34.47 258 ARG A C 1
ATOM 2120 O O . ARG A 1 258 ? -16.456 17.214 -45.553 1.00 34.47 258 ARG A O 1
ATOM 2127 N N . ILE A 1 259 ? -16.034 15.236 -46.539 1.00 40.12 259 ILE A N 1
ATOM 2128 C CA . ILE A 1 259 ? -16.765 15.510 -47.791 1.00 40.12 259 ILE A CA 1
ATOM 2129 C C . ILE A 1 259 ? -18.282 15.260 -47.630 1.00 40.12 259 ILE A C 1
ATOM 2131 O O . ILE A 1 259 ? -19.080 15.873 -48.327 1.00 40.12 259 ILE A O 1
ATOM 2135 N N . GLY A 1 260 ? -18.710 14.449 -46.654 1.00 38.97 260 GLY A N 1
ATOM 2136 C CA . GLY A 1 260 ? -20.130 14.154 -46.395 1.00 38.97 260 GLY A CA 1
ATOM 2137 C C . GLY A 1 260 ? -20.914 15.176 -45.553 1.00 38.97 260 GLY A C 1
ATOM 2138 O O . GLY A 1 260 ? -22.037 14.875 -45.172 1.00 38.97 260 GLY A O 1
ATOM 2139 N N . PHE A 1 261 ? -20.350 16.346 -45.224 1.00 41.88 261 PHE A N 1
ATOM 2140 C CA . PHE A 1 261 ? -21.010 17.373 -44.388 1.00 41.88 261 PHE A CA 1
ATOM 2141 C C . PHE A 1 261 ? -21.179 18.740 -45.078 1.00 41.88 261 PHE A C 1
ATOM 2143 O O . PHE A 1 261 ? -21.388 19.759 -44.423 1.00 41.88 261 PHE A O 1
ATOM 2150 N N . GLN A 1 262 ? -21.122 18.771 -46.411 1.00 36.78 262 GLN A N 1
ATOM 2151 C CA . GLN A 1 262 ? -21.527 19.922 -47.221 1.00 36.78 262 GLN A CA 1
ATOM 2152 C C . GLN A 1 262 ? -22.362 19.443 -48.412 1.00 36.78 262 GLN A C 1
ATOM 2154 O O . GLN A 1 262 ? -21.858 19.380 -49.526 1.00 36.78 262 GLN A O 1
ATOM 2159 N N . THR A 1 263 ? -23.612 19.044 -48.171 1.00 34.44 263 THR A N 1
ATOM 2160 C CA . THR A 1 263 ? -24.816 19.308 -48.993 1.00 34.44 263 THR A CA 1
ATOM 2161 C C . THR A 1 263 ? -25.967 18.399 -48.546 1.00 34.44 263 THR A C 1
ATOM 2163 O O . THR A 1 263 ? -25.775 17.194 -48.413 1.00 34.44 263 THR A O 1
ATOM 2166 N N . MET A 1 264 ? -27.142 19.030 -48.393 1.00 33.56 264 MET A N 1
ATOM 2167 C CA . MET A 1 264 ? -28.462 18.530 -47.957 1.00 33.56 264 MET A CA 1
ATOM 2168 C C . MET A 1 264 ? -28.693 18.366 -46.454 1.00 33.56 264 MET A C 1
ATOM 2170 O O . MET A 1 264 ? -28.035 17.527 -45.808 1.00 33.56 264 MET A O 1
#

Sequence (264 aa):
VFNRININTMAETRKIVNLSAGDIICFLHPRYGDYIMLNLYNDINKTLESLKNDESGRFKHSKICLLGYSLGSAMAYEILHNVKVRISDNNLKYELKSKIDYLFMLGSPLSALLSLYKPEYINDGLKLISGIKFYNIFHGFDPVAFRIEPLIYPKVNNISDPVLINYWRNNGARYWFEWDKNMQNAKIAIVQNLNDITSAITNGFYKFLWKSEPNTEEQGTLNKNLCYNKCESKDINMFLLKVKENQRKIESTFIYKRIGFQTM

=== Feature glossary ===
The record interleaves many kinds of information about one protein. Here is each kind framed as the question it answers.

Q: What known structures does this most resemble?
A: Structural nearest neighbors (via Foldseek easy-search vs the PDB). Reported per hit: target PDB id, E-value, and alignment TM-score. A TM-score above ~0.5 is the conventional threshold for 'same fold'.

Q: Where is each backbone atom in 3D?
A: The mmCIF table is the protein's shape written out atom by atom. For each backbone N, Cα, C, and carbonyl O, it records an (x, y, z) coordinate triple in Å plus the residue type, chain letter, and residue number.

Q: What are the backbone torsion angles?
A: The φ/ψ torsion pair specifies the backbone conformation at each residue. φ rotates about the N–Cα bond, ψ about the Cα–C bond. Steric clashes forbid most of the (φ, ψ) plane — the allowed regions (α-helix basin, β-sheet basin, left-handed helix) are the Ramachandran-allowed regions.

Q: Which residues are buried vs exposed?
A: Solvent-accessible surface area (SASA) is the area in Å² traced out by the centre of a 1.4 Å probe sphere (a water molecule) rolled over the protein's van der Waals surface (Shrake–Rupley / Lee–Richards construction). Buried residues have near-zero SASA; fully exposed residues can exceed 200 Å². The total SASA scales roughly with the number of surface residues.

Q: How confident is the AlphaFold model at each residue?
A: pLDDT is the predicted lDDT-Cα score: AlphaFold's confidence that the local environment of each residue (all inter-atomic distances within 15 Å) is correctly placed. It is a per-residue number between 0 and 100, with higher meaning more reliable.

Q: What does the local fold look like, residue by residue?
A: 3Di is Foldseek's structural alphabet. Each residue is assigned one of twenty discrete states based on how its Cα sits relative to its spatial (not sequential) neighbors. Aligning 3Di strings finds structural homologs roughly as well as full 3D superposition, but orders of magnitude faster.

Q: How big and how compact is the whole molecule?
A: Radius of gyration (Rg) is the root-mean-square distance of Cα atoms from their centroid — a single number for overall size and compactness. A globular domain of N residues has Rg ≈ 2.2·N^0.38 Å; an extended or disordered chain has a much larger Rg. The Cα contact count is the number of residue pairs whose Cα atoms are within 8 Å and are more than four positions apart in sequence — a standard proxy for tertiary packing density. The bounding box is the smallest axis-aligned box enclosing all Cα atoms.

Q: Which residues are in helices, strands, or loops?
A: DSSP 8-state secondary structure assigns each residue one of H (α-helix), G (3₁₀-helix), I (π-helix), E (extended β-strand), B (isolated β-bridge), T (hydrogen-bonded turn), S (bend), or '-' (coil). The assignment is computed from backbone hydrogen-bond geometry via the Kabsch–Sander algorithm.

Q: How mobile is each atom in the crystal?
A: Crystallographic B-factors measure how much each atom's electron density is smeared out, in Å². They rise in mobile loops and surface residues and fall in the buried interior. In AlphaFold models this column is repurposed to hold pLDDT instead.

Q: What if only a Cα trace is available?
A: P-SEA three-state annotation labels each residue as helix, strand, or coil based purely on the geometry of the Cα trace. It serves as a fallback when the full backbone (and thus DSSP) is unavailable.

Q: What family and function is it annotated with?
A: Database cross-references. InterPro integrates a dozen domain/family signature databases into unified entries with residue-range hits. GO terms attach function/process/location labels with evidence codes. CATH codes position the fold in a four-level structural taxonomy. Organism is the NCBI-taxonomy species name.

Q: Are the domains correctly placed relative to each other?
A: Predicted Aligned Error (PAE) is an AlphaFold confidence matrix: entry (i, j) is the expected error in the position of residue j, in ångströms, when the prediction is superimposed on the true structure at residue i. Low PAE within a block of residues means that block is internally rigid and well-predicted; high PAE between two blocks means their relative placement is uncertain even if each block individually is confident.

Q: What do the diagnostic plots show?
A: Three diagnostic plots accompany the record. The Cα contact map visualizes the tertiary structure as a 2D adjacency matrix (8 Å cutoff, sequence-local contacts suppressed). The Ramachandran plot shows the distribution of backbone (φ, ψ) torsions, with points in the α and β basins reflecting secondary structure content. The PAE plot shows AlphaFold's inter-residue confidence as a color matrix.

Q: What is the amino-acid chain?
A: Primary structure: the covalent order of the twenty standard amino acids along the backbone. Two proteins with the same sequence will (almost always) fold to the same structure; two with 30% identity often share a fold but not the details.

Q: What do the rendered images show?
A: The six renders are orthographic views along the three Cartesian axes in both directions. Representation (cartoon, sticks, or surface) and color scheme (sequence-rainbow or by-chain) vary across proteins so the training set covers all the common visualization conventions.